Protein AF-A0A8H6C981-F1 (afdb_monomer_lite)

InterPro domains:
  IPR036770 Ankyrin repeat-containing domain superfamily [G3DSA:1.25.40.20] (13-208)
  IPR036770 Ankyrin repeat-containing domain superfamily [SSF48403] (44-192)

Radius of gyration: 22.15 Å; chains: 1; bounding box: 55×51×73 Å

Sequence (252 aa):
MPLLVGRRIRQGAVNVNRDYGLPLLFFSVICFDGGNRRTLRPAVTKLLLDHDADARQTCPNLEGFKKIDALAFLVYNCREYKGELDADDVEQIVDMLLQKGANPNGKLGNKLHYKLQWAEPRSEEPLLFAIAKLGLPRYNLFLILKALITRGANPNARDPQGNTLLAILFTHGVAVHIDDWLWLLDHGAKISESMVGRSYNDPGCEHALQDPACKKLHYCDWRARNAAWERNPSWSYWSTAVGRLERWLLGP

pLDDT: mean 72.08, std 19.3, range [34.84, 95.94]

Secondary structure (DSSP, 8-state):
-------PPPTTSS-B-TTT--BHHHHHHSEE-SSS-EE--HHHHHHHHHTT--TT-PBSSGGG-S-B-HHHHHHHHHHHTTTSS-HHHHHHHHHHHHHTT--TT-EEE--GGGGSTTSPS--EEEHHHHHHTS---HHHHHHHHHHHHHTT--TT---TTS--HHHHHHHTT----HHHHHHHHHTT----HHHHHTTTTSTT-TTGGG-HHHHHHHHHHHHHHTGGGTT-TT-TTHHHHHHHHHHHHH--

Organism: NCBI:txid560253

Foldseek 3Di:
DDDPPDPLPPVPPPQADPVPRHGVLLCQCWPQPVPRQIEHHLVVNLVCVVSVNQQQDWDDPPPPDRTDGSLLSNLVVLQVDQPRYDLVSNLSNLLSSLVSPHQLQAWDFPPPCPVPPPDDGTFTHGSLLSLLNSPPDQVSSLSSNVSSLVSPHDQCDAGPVRDGSVRSNQVVVPPHDLVSVVVCVVSPRDDDPNNLCVVPVPVPCPVPPPDLVSSVVSVVVVCVVCCVVVVDPPPPVPVVSVVVVCCVSNPD

Structure (mmCIF, N/CA/C/O backbone):
data_AF-A0A8H6C981-F1
#
_entry.id   AF-A0A8H6C981-F1
#
loop_
_atom_site.group_PDB
_atom_site.id
_atom_site.type_symbol
_atom_site.label_atom_id
_atom_site.label_alt_id
_atom_site.label_comp_id
_atom_site.label_asym_id
_atom_site.label_entity_id
_atom_site.label_seq_id
_atom_site.pdbx_PDB_ins_code
_atom_site.Cartn_x
_atom_site.Cartn_y
_atom_site.Cartn_z
_atom_site.occupancy
_atom_site.B_iso_or_equiv
_atom_site.auth_seq_id
_atom_site.auth_comp_id
_atom_site.auth_asym_id
_atom_site.auth_atom_id
_atom_site.pdbx_PDB_model_num
ATOM 1 N N . MET A 1 1 ? -26.927 -11.277 40.105 1.00 39.09 1 MET A N 1
ATOM 2 C CA . MET A 1 1 ? -26.293 -10.287 39.209 1.00 39.09 1 MET A CA 1
ATOM 3 C C . MET A 1 1 ? -26.532 -10.720 37.771 1.00 39.09 1 MET A C 1
ATOM 5 O O . MET A 1 1 ? -26.005 -11.764 37.407 1.00 39.09 1 MET A O 1
ATOM 9 N N . PRO A 1 2 ? -27.358 -10.024 36.973 1.00 37.91 2 PRO A N 1
ATOM 10 C CA . PRO A 1 2 ? -27.521 -10.380 35.574 1.00 37.91 2 PRO A CA 1
ATOM 11 C C . PRO A 1 2 ? -26.362 -9.795 34.758 1.00 37.91 2 PRO A C 1
ATOM 13 O O . PRO A 1 2 ? -26.039 -8.612 34.860 1.00 37.91 2 PRO A O 1
ATOM 16 N N . LEU A 1 3 ? -25.725 -10.666 33.979 1.00 34.84 3 LEU A N 1
ATOM 17 C CA . LEU A 1 3 ? -24.694 -10.346 33.000 1.00 34.84 3 LEU A CA 1
ATOM 18 C C . LEU A 1 3 ? -25.260 -9.366 31.961 1.00 34.84 3 LEU A C 1
ATOM 20 O O . LEU A 1 3 ? -26.283 -9.638 31.333 1.00 34.84 3 LEU A O 1
ATOM 24 N N . LEU A 1 4 ? -24.584 -8.230 31.779 1.00 36.56 4 LEU A N 1
ATOM 25 C CA . LEU A 1 4 ? -24.845 -7.258 30.716 1.00 36.56 4 LEU A CA 1
ATOM 26 C C . LEU A 1 4 ? -24.445 -7.859 29.359 1.00 36.56 4 LEU A C 1
ATOM 28 O O . LEU A 1 4 ? -23.392 -7.556 28.806 1.00 36.56 4 LEU A O 1
ATOM 32 N N . VAL A 1 5 ? -25.295 -8.729 28.823 1.00 41.06 5 VAL A N 1
ATOM 33 C CA . VAL A 1 5 ? -25.222 -9.208 27.443 1.00 41.06 5 VAL A CA 1
ATOM 34 C C . VAL A 1 5 ? -25.956 -8.202 26.554 1.00 41.06 5 VAL A C 1
ATOM 36 O O . VAL A 1 5 ? -27.142 -7.943 26.741 1.00 41.06 5 VAL A O 1
ATOM 39 N N . GLY A 1 6 ? -25.255 -7.642 25.565 1.00 37.81 6 GLY A N 1
AT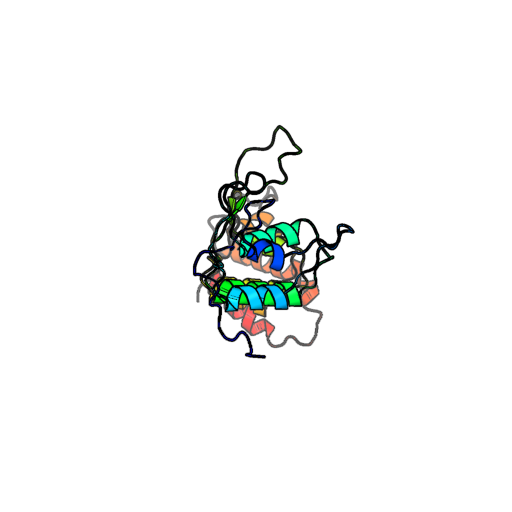OM 40 C CA . GLY A 1 6 ? -25.907 -7.144 24.352 1.00 37.81 6 GLY A CA 1
ATOM 41 C C . GLY A 1 6 ? -26.274 -5.660 24.278 1.00 37.81 6 GLY A C 1
ATOM 42 O O . GLY A 1 6 ? -27.289 -5.329 23.666 1.00 37.81 6 GLY A O 1
ATOM 43 N N . ARG A 1 7 ? -25.448 -4.727 24.773 1.00 36.31 7 ARG A N 1
ATOM 44 C CA . ARG A 1 7 ? -25.499 -3.372 24.189 1.00 36.31 7 ARG A CA 1
ATOM 45 C C . ARG A 1 7 ? -24.823 -3.415 22.822 1.00 36.31 7 ARG A C 1
ATOM 47 O O . ARG A 1 7 ? -23.610 -3.268 22.731 1.00 36.31 7 ARG A O 1
ATOM 54 N N . ARG A 1 8 ? -25.621 -3.604 21.760 1.00 40.81 8 ARG A N 1
ATOM 55 C CA . ARG A 1 8 ? -25.223 -3.180 20.410 1.00 40.81 8 ARG A CA 1
ATOM 56 C C . ARG A 1 8 ? -24.723 -1.744 20.543 1.00 40.81 8 ARG A C 1
ATOM 58 O O . ARG A 1 8 ? -25.487 -0.873 20.969 1.00 40.81 8 ARG A O 1
ATOM 65 N N . ILE A 1 9 ? -23.452 -1.512 20.225 1.00 46.75 9 ILE A N 1
ATOM 66 C CA . ILE A 1 9 ? -22.961 -0.163 19.948 1.00 46.75 9 ILE A CA 1
ATOM 67 C C . ILE A 1 9 ? -23.936 0.378 18.902 1.00 46.75 9 ILE A C 1
ATOM 69 O O . ILE A 1 9 ? -24.156 -0.265 17.875 1.00 46.75 9 ILE A O 1
ATOM 73 N N . ARG A 1 10 ? -24.657 1.460 19.224 1.00 44.22 10 ARG A N 1
ATOM 74 C CA . ARG A 1 10 ? -25.620 2.034 18.277 1.00 44.22 10 ARG A CA 1
ATOM 75 C C . ARG A 1 10 ? -24.845 2.307 16.992 1.00 44.22 10 ARG A C 1
ATOM 77 O O . ARG A 1 10 ? -23.829 2.995 17.063 1.00 44.22 10 ARG A O 1
ATOM 84 N N . GLN A 1 11 ? -25.309 1.776 15.860 1.00 45.69 11 GLN A N 1
ATOM 85 C CA . GLN A 1 11 ? -24.774 2.137 14.548 1.00 45.69 11 GLN A CA 1
ATOM 86 C C . GLN A 1 11 ? -24.689 3.671 14.481 1.00 45.69 11 GLN A C 1
ATOM 88 O O . GLN A 1 11 ? -25.699 4.357 14.633 1.00 45.69 11 GLN A O 1
ATOM 93 N N . GLY A 1 12 ? -23.466 4.198 14.382 1.00 45.97 12 GLY A N 1
ATOM 94 C CA . GLY A 1 12 ? -23.183 5.635 14.327 1.00 45.97 12 GLY A CA 1
ATOM 95 C C . GLY A 1 12 ? -22.843 6.346 15.648 1.00 45.97 12 GLY A C 1
ATOM 96 O O . GLY A 1 12 ? -22.478 7.519 15.600 1.00 45.97 12 GLY A O 1
ATOM 97 N N . ALA A 1 13 ? -22.903 5.702 16.820 1.00 43.56 13 ALA A N 1
ATOM 98 C CA . ALA A 1 13 ? -22.574 6.358 18.089 1.00 43.56 13 ALA A CA 1
ATOM 99 C C . ALA A 1 13 ? -21.136 6.054 18.541 1.00 43.56 13 ALA A C 1
ATOM 101 O O . ALA A 1 13 ? -20.833 4.964 19.014 1.00 43.56 13 ALA A O 1
ATOM 102 N N . VAL A 1 14 ? -20.301 7.095 18.470 1.00 53.00 14 VAL A N 1
ATOM 103 C CA . VAL A 1 14 ? -18.897 7.174 18.918 1.00 53.00 14 VAL A CA 1
ATOM 104 C C . VAL A 1 14 ? -17.892 6.462 18.008 1.00 53.00 14 VAL A C 1
ATOM 106 O O . VAL A 1 14 ? -17.006 5.757 18.468 1.00 53.00 14 VAL A O 1
ATOM 109 N N . ASN A 1 15 ? -17.980 6.715 16.700 1.00 66.06 15 ASN A N 1
ATOM 110 C CA . ASN A 1 15 ? -16.884 6.382 15.787 1.00 66.06 15 ASN A CA 1
ATOM 111 C C . ASN A 1 15 ? -15.781 7.437 15.758 1.00 66.06 15 ASN A C 1
ATOM 113 O O . ASN A 1 15 ? -14.800 7.201 15.075 1.00 66.06 15 ASN A O 1
ATOM 117 N N . VAL A 1 16 ? -15.907 8.566 16.465 1.00 70.38 16 VAL A N 1
ATOM 118 C CA . VAL A 1 16 ? -14.913 9.649 16.455 1.00 70.38 16 VAL A CA 1
ATOM 119 C C . VAL A 1 16 ? -14.405 9.962 17.858 1.00 70.38 16 VAL A C 1
ATOM 121 O O . VAL A 1 16 ? -15.171 9.969 18.823 1.00 70.38 16 VAL A O 1
ATOM 124 N N . ASN A 1 17 ? -13.109 10.237 17.969 1.00 72.06 17 ASN A N 1
ATOM 125 C CA . ASN A 1 17 ? -12.507 10.780 19.178 1.00 72.06 17 ASN A CA 1
ATOM 126 C C . ASN A 1 17 ? -13.052 12.200 19.416 1.00 72.06 17 ASN A C 1
ATOM 128 O O . ASN A 1 17 ? -13.036 13.024 18.502 1.00 72.06 17 ASN A O 1
ATOM 132 N N . ARG A 1 18 ? -13.523 12.488 20.637 1.00 68.75 18 ARG A N 1
ATOM 133 C CA . ARG A 1 18 ? -14.060 13.808 21.009 1.00 68.75 18 ARG A CA 1
ATOM 134 C C . ARG A 1 18 ? -13.041 14.935 20.866 1.00 68.75 18 ARG A C 1
ATOM 136 O O . ARG A 1 18 ? -13.439 16.037 20.510 1.00 68.75 18 ARG A O 1
ATOM 143 N N . ASP A 1 19 ? -11.768 14.649 21.107 1.00 71.81 19 ASP A N 1
ATOM 144 C CA . ASP A 1 19 ? -10.731 15.676 21.212 1.00 71.81 19 ASP A CA 1
ATOM 145 C C . ASP A 1 19 ? -10.202 16.106 19.839 1.00 71.81 19 ASP A C 1
ATOM 147 O O . ASP A 1 19 ? -9.799 17.251 19.653 1.00 71.81 19 ASP A O 1
ATOM 151 N N . TYR A 1 20 ? -10.247 15.204 18.853 1.00 69.50 20 TYR A N 1
ATOM 152 C CA . TYR A 1 20 ? -9.663 15.436 17.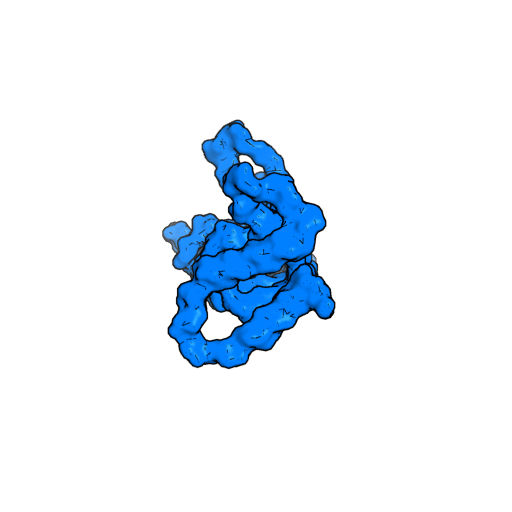526 1.00 69.50 20 TYR A CA 1
ATOM 153 C C . TYR A 1 20 ? -10.661 15.304 16.372 1.00 69.50 20 TYR A C 1
ATOM 155 O O . TYR A 1 20 ? -10.314 15.584 15.228 1.00 69.50 20 TYR A O 1
ATOM 163 N N . GLY A 1 21 ? -11.879 14.820 16.630 1.00 77.81 21 GLY A N 1
ATOM 164 C CA . GLY A 1 21 ? -12.884 14.556 15.596 1.00 77.81 21 GLY A CA 1
ATOM 165 C C . GLY A 1 21 ? -12.508 13.441 14.610 1.00 77.81 21 GLY A C 1
ATOM 166 O O . GLY A 1 21 ? -13.223 13.235 13.631 1.00 77.81 21 GLY A O 1
ATOM 167 N N . LEU A 1 22 ? -11.406 12.720 14.845 1.00 80.12 22 LEU A N 1
ATOM 168 C CA . LEU A 1 22 ? -10.928 11.661 13.953 1.00 80.12 22 LEU A CA 1
ATOM 169 C C . LEU A 1 22 ? -11.619 10.334 14.251 1.00 80.12 22 LEU A C 1
ATOM 171 O O . LEU A 1 22 ? -11.894 10.057 15.425 1.00 80.12 22 LEU A O 1
ATOM 175 N N . PRO A 1 23 ? -11.833 9.475 13.240 1.00 86.88 23 PRO A N 1
ATOM 176 C CA . PRO A 1 23 ? -12.395 8.162 13.479 1.00 86.88 23 PRO A CA 1
ATOM 177 C C . PRO A 1 23 ? -11.517 7.320 14.419 1.00 86.88 23 PRO A C 1
ATOM 179 O O . PRO A 1 23 ? -10.294 7.339 14.294 1.00 86.88 23 PRO A O 1
ATOM 182 N N . LEU A 1 24 ? -12.108 6.544 15.332 1.00 88.88 24 LEU A N 1
ATOM 183 C CA . LEU A 1 24 ? -11.364 5.688 16.274 1.00 88.88 24 LEU A CA 1
ATOM 184 C C . LEU A 1 24 ? -10.423 4.713 15.555 1.00 88.88 24 LEU A C 1
ATOM 186 O O . LEU A 1 24 ? -9.328 4.443 16.045 1.00 88.88 24 LEU A O 1
ATOM 190 N N . LEU A 1 25 ? -10.818 4.259 14.361 1.00 90.62 25 LEU A N 1
ATOM 191 C CA . LEU A 1 25 ? -10.002 3.411 13.496 1.00 90.62 25 LEU A CA 1
ATOM 192 C C . LEU A 1 25 ? -8.637 4.041 13.165 1.00 90.62 25 LEU A C 1
ATOM 194 O O . LEU A 1 25 ? -7.644 3.336 13.051 1.00 90.62 25 LEU A O 1
ATOM 198 N N . PHE A 1 26 ? -8.538 5.368 13.066 1.00 89.00 26 PHE A N 1
ATOM 199 C CA . PHE A 1 26 ? -7.268 6.032 12.758 1.00 89.00 26 PHE A CA 1
ATOM 200 C C . PHE A 1 26 ? -6.284 5.905 13.925 1.00 89.00 26 PHE A C 1
ATOM 202 O O . PHE A 1 26 ? -5.094 5.689 13.712 1.00 89.00 26 PHE A O 1
ATOM 209 N N . PHE A 1 27 ? -6.784 5.962 15.161 1.00 85.62 27 PHE A N 1
ATOM 210 C CA . PHE A 1 27 ? -5.965 5.776 16.360 1.00 85.62 27 PHE A CA 1
ATOM 211 C C . PHE A 1 27 ? -5.618 4.310 16.622 1.00 85.62 27 PHE A C 1
ATOM 213 O O . PHE A 1 27 ? -4.602 4.030 17.250 1.00 85.62 27 PHE A O 1
ATOM 220 N N . SER A 1 28 ? -6.434 3.355 16.167 1.00 87.44 28 SER A N 1
ATOM 221 C CA . SER A 1 28 ? -6.076 1.938 16.310 1.00 87.44 28 SER A CA 1
ATOM 222 C C . SER A 1 28 ? -4.967 1.530 15.354 1.00 87.44 28 SER A C 1
ATOM 224 O O . SER A 1 28 ? -4.144 0.684 15.694 1.00 87.44 28 SER A O 1
ATOM 226 N N . VAL A 1 29 ? -4.953 2.135 14.166 1.00 86.31 29 VAL A N 1
ATOM 227 C CA . VAL A 1 29 ? -3.914 1.913 13.167 1.00 86.31 29 VAL A CA 1
ATOM 228 C C . VAL A 1 29 ? -2.577 2.418 13.714 1.00 86.31 29 VAL A C 1
ATOM 230 O O . VAL A 1 29 ? -1.590 1.703 13.587 1.00 86.31 29 VAL A O 1
ATOM 233 N N . ILE A 1 30 ? -2.542 3.578 14.393 1.00 82.56 30 ILE A N 1
ATOM 234 C CA . ILE A 1 30 ? -1.335 4.110 15.054 1.00 82.56 30 ILE A CA 1
ATOM 235 C C . ILE A 1 30 ? -1.651 4.725 16.415 1.00 82.56 30 ILE A C 1
ATOM 237 O O . ILE A 1 30 ? -2.382 5.711 16.514 1.00 82.56 30 ILE A O 1
ATOM 241 N N . CYS A 1 31 ? -1.003 4.197 17.452 1.00 80.62 31 CYS A N 1
ATOM 242 C CA . CYS A 1 31 ? -1.053 4.729 18.809 1.00 80.62 31 CYS A CA 1
ATOM 243 C C . CYS A 1 31 ? 0.239 5.460 19.179 1.00 80.62 31 CYS A C 1
ATOM 245 O O . CYS A 1 31 ? 1.335 4.984 18.886 1.00 80.62 31 CYS A O 1
ATOM 247 N N . PHE A 1 32 ? 0.091 6.572 19.900 1.00 77.31 32 PHE A N 1
ATOM 248 C CA . PHE A 1 32 ? 1.187 7.297 20.538 1.00 77.31 32 PHE A CA 1
ATOM 249 C C . PHE A 1 32 ? 1.307 6.824 21.983 1.00 77.31 32 PHE A C 1
ATOM 251 O O . PHE A 1 32 ? 0.362 6.962 22.759 1.00 77.31 32 PHE A O 1
ATOM 258 N N . ASP A 1 33 ? 2.448 6.267 22.362 1.00 72.50 33 ASP A N 1
ATOM 259 C CA . ASP A 1 33 ? 2.663 5.732 23.707 1.00 72.50 33 ASP A CA 1
ATOM 260 C C . ASP A 1 33 ? 3.154 6.789 24.710 1.00 72.50 33 ASP A C 1
ATOM 262 O O . ASP A 1 33 ? 3.988 6.499 25.554 1.00 72.50 33 ASP A O 1
ATOM 266 N N . GLY A 1 34 ? 2.687 8.039 24.630 1.00 70.50 34 GLY A N 1
ATOM 267 C CA . GLY A 1 34 ? 3.099 9.123 25.541 1.00 70.50 34 GLY A CA 1
ATOM 268 C C . GLY A 1 34 ? 4.590 9.515 25.488 1.00 70.50 34 GLY A C 1
ATOM 269 O O . GLY A 1 34 ? 4.943 10.595 25.951 1.00 70.50 34 GLY A O 1
ATOM 270 N N . GLY A 1 35 ? 5.452 8.691 24.882 1.00 68.69 35 GLY A N 1
ATOM 271 C CA . GLY A 1 35 ? 6.890 8.882 24.713 1.00 68.69 35 GLY A CA 1
ATOM 272 C C . GLY A 1 35 ? 7.295 9.149 23.264 1.00 68.69 35 GLY A C 1
ATOM 273 O O . GLY A 1 35 ? 8.434 8.881 22.894 1.00 68.69 35 GLY A O 1
ATOM 274 N N . ASN A 1 36 ? 6.369 9.655 22.441 1.00 69.69 36 ASN A N 1
ATOM 275 C CA . ASN A 1 36 ? 6.515 9.860 20.995 1.00 69.69 36 ASN A CA 1
ATOM 276 C C . ASN A 1 36 ? 6.774 8.596 20.160 1.00 69.69 36 ASN A C 1
ATOM 278 O O . ASN A 1 36 ? 6.890 8.730 18.940 1.00 69.69 36 ASN A O 1
ATOM 282 N N . ARG A 1 37 ? 6.810 7.387 20.740 1.00 76.19 37 ARG A N 1
ATOM 283 C CA . ARG A 1 37 ? 6.905 6.178 19.922 1.00 76.19 37 ARG A CA 1
ATOM 284 C C . ARG A 1 37 ? 5.535 5.844 19.369 1.00 76.19 37 ARG A C 1
ATOM 286 O O . ARG A 1 37 ? 4.494 5.966 20.026 1.00 76.19 37 ARG A O 1
ATOM 293 N N . ARG A 1 38 ? 5.550 5.431 18.111 1.00 80.44 38 ARG A N 1
ATOM 294 C CA . ARG A 1 38 ? 4.359 5.007 17.395 1.00 80.44 38 ARG A CA 1
ATOM 295 C C . ARG A 1 38 ? 4.339 3.496 17.374 1.00 80.44 38 ARG A C 1
ATOM 297 O O . ARG A 1 38 ? 5.282 2.866 16.918 1.00 80.44 38 ARG A O 1
ATOM 304 N N . THR A 1 39 ? 3.257 2.930 17.885 1.00 86.75 39 THR A N 1
ATOM 305 C CA . THR A 1 39 ? 3.033 1.485 17.866 1.00 86.75 39 THR A CA 1
ATOM 306 C C . THR A 1 39 ? 1.822 1.180 17.007 1.00 86.75 39 THR A C 1
ATOM 308 O O . THR A 1 39 ? 0.786 1.849 17.107 1.00 86.75 39 THR A O 1
ATOM 311 N N . LEU A 1 40 ? 1.964 0.175 16.149 1.00 90.31 40 LEU A N 1
ATOM 312 C CA . LEU A 1 40 ? 0.837 -0.416 15.448 1.00 90.31 40 LEU A CA 1
ATOM 313 C C . LEU A 1 40 ? 0.062 -1.288 16.434 1.00 90.31 40 LEU A C 1
ATOM 315 O O . LEU A 1 40 ? 0.634 -1.889 17.343 1.00 90.31 40 LEU A O 1
ATOM 319 N N . ARG A 1 41 ? -1.265 -1.323 16.296 1.00 92.38 41 ARG A N 1
ATOM 320 C CA . ARG A 1 41 ? -2.114 -2.196 17.116 1.00 92.38 41 ARG A CA 1
ATOM 321 C C . ARG A 1 41 ? -3.056 -2.998 16.233 1.00 92.38 41 ARG A C 1
ATOM 323 O O . ARG A 1 41 ? -4.256 -2.694 16.187 1.00 92.38 41 ARG A O 1
ATOM 330 N N . PRO A 1 42 ? -2.556 -4.045 15.555 1.00 94.25 42 PRO A N 1
ATOM 331 C CA . PRO A 1 42 ? -3.400 -4.859 14.694 1.00 94.25 42 PRO A CA 1
ATOM 332 C C . PRO A 1 42 ? -4.592 -5.460 15.440 1.00 94.25 42 PRO A C 1
ATOM 334 O O . PRO A 1 42 ? -5.707 -5.409 14.935 1.00 94.25 42 PRO A O 1
ATOM 337 N N . ALA A 1 43 ? -4.412 -5.921 16.684 1.00 94.38 43 ALA A N 1
ATOM 338 C CA . ALA A 1 43 ? -5.502 -6.479 17.490 1.00 94.38 43 ALA A CA 1
ATOM 339 C C . ALA A 1 43 ? -6.639 -5.472 17.758 1.00 94.38 43 ALA A C 1
ATOM 341 O O . ALA A 1 43 ? -7.815 -5.819 17.658 1.00 94.38 43 ALA A O 1
ATOM 342 N N . VAL A 1 44 ? -6.303 -4.212 18.057 1.00 93.31 44 VAL A N 1
ATOM 343 C CA . VAL A 1 44 ? -7.304 -3.152 18.276 1.00 93.31 44 VAL A CA 1
ATOM 344 C C . VAL A 1 44 ? -7.960 -2.766 16.953 1.00 93.31 44 VAL A C 1
ATOM 346 O O . VAL A 1 44 ? -9.175 -2.597 16.896 1.00 93.31 44 VAL A O 1
ATOM 349 N N . THR A 1 45 ? -7.175 -2.676 15.879 1.00 94.88 45 THR A N 1
ATOM 350 C CA . THR A 1 45 ? -7.695 -2.396 14.537 1.00 94.88 45 THR A CA 1
ATOM 351 C C . THR A 1 45 ? -8.677 -3.472 14.092 1.00 94.88 45 THR A C 1
ATOM 353 O O . THR A 1 45 ? -9.782 -3.149 13.664 1.00 94.88 45 THR A O 1
ATOM 356 N N . LYS A 1 46 ? -8.326 -4.745 14.288 1.00 95.81 46 LYS A N 1
ATOM 357 C CA . LYS A 1 46 ? -9.202 -5.885 14.033 1.00 95.81 46 LYS A CA 1
ATOM 358 C C . LYS A 1 46 ? -10.502 -5.770 14.818 1.00 95.81 46 LYS A C 1
ATOM 360 O O . LYS A 1 46 ? -11.569 -5.872 14.227 1.00 95.81 46 LYS A O 1
ATOM 365 N N . LEU A 1 47 ? -10.416 -5.509 16.124 1.00 94.88 47 LEU A N 1
ATOM 366 C CA . LEU A 1 47 ? -11.587 -5.356 16.985 1.00 94.88 47 LEU A CA 1
ATOM 367 C C . LEU A 1 47 ? -12.535 -4.268 16.461 1.00 94.88 47 LEU A C 1
ATOM 369 O O . LEU A 1 47 ? -13.733 -4.502 16.358 1.00 94.88 47 LEU A O 1
ATOM 373 N N . LEU A 1 48 ? -12.013 -3.094 16.095 1.00 93.50 48 LEU A N 1
ATOM 374 C CA . LEU A 1 48 ? -12.841 -2.010 15.561 1.00 93.50 48 LEU A CA 1
ATOM 375 C C . LEU A 1 48 ? -13.480 -2.384 14.219 1.00 93.50 48 LEU A C 1
ATOM 377 O O . LEU A 1 48 ? -14.671 -2.157 14.025 1.00 93.50 48 LEU A O 1
ATOM 381 N N . LEU A 1 49 ? -12.719 -2.993 13.310 1.00 94.12 49 LEU A N 1
ATOM 382 C CA . LEU A 1 49 ? -13.224 -3.448 12.013 1.00 94.12 49 LEU A CA 1
ATOM 383 C C . LEU A 1 49 ? -14.252 -4.587 12.134 1.00 94.12 49 LEU A C 1
ATOM 385 O O . LEU A 1 49 ? -15.143 -4.707 11.291 1.00 94.12 49 LEU A O 1
ATOM 389 N N . ASP A 1 50 ? -14.141 -5.433 13.158 1.00 94.12 50 ASP A N 1
ATOM 390 C CA . ASP A 1 50 ? -15.122 -6.473 13.497 1.00 94.12 50 ASP A CA 1
ATOM 391 C C . ASP A 1 50 ? -16.400 -5.885 14.117 1.00 94.12 50 ASP A C 1
ATOM 393 O O . ASP A 1 50 ? -17.456 -6.511 14.062 1.00 94.12 50 ASP A O 1
ATOM 397 N N . HIS A 1 51 ? -16.323 -4.661 14.645 1.00 93.06 51 HIS A N 1
ATOM 398 C CA . HIS A 1 51 ? -17.446 -3.881 15.167 1.00 93.06 51 HIS A CA 1
ATOM 399 C C . HIS A 1 51 ? -17.902 -2.768 14.206 1.00 93.06 51 HIS A C 1
ATOM 401 O O . HIS A 1 51 ? -18.333 -1.701 14.643 1.00 93.06 51 HIS A O 1
ATOM 407 N N . ASP A 1 52 ? -17.835 -3.032 12.898 1.00 91.44 52 ASP A N 1
ATOM 408 C CA . ASP A 1 52 ? -18.349 -2.167 11.826 1.00 91.44 52 ASP A CA 1
ATOM 409 C C . ASP A 1 52 ? -17.705 -0.768 11.749 1.00 91.44 52 ASP A C 1
ATOM 411 O O . ASP A 1 52 ? -18.315 0.184 11.249 1.00 91.44 52 ASP A O 1
ATOM 415 N N . ALA A 1 53 ? -16.458 -0.610 12.209 1.00 91.25 53 ALA A N 1
ATOM 416 C CA . ALA A 1 53 ? -15.690 0.584 11.871 1.00 91.25 53 ALA A CA 1
ATOM 417 C C . ALA A 1 53 ? -15.501 0.668 10.347 1.00 91.25 53 ALA A C 1
ATOM 419 O O . ALA A 1 53 ? -15.061 -0.286 9.701 1.00 91.25 53 ALA A O 1
ATOM 420 N N . ASP A 1 54 ? -15.827 1.823 9.770 1.00 90.31 54 ASP A N 1
ATOM 421 C CA . ASP A 1 54 ? -15.791 2.020 8.324 1.00 90.31 54 ASP A CA 1
ATOM 422 C C . ASP A 1 54 ? -14.360 2.319 7.847 1.00 90.31 54 ASP A C 1
ATOM 424 O O . ASP A 1 54 ? -13.822 3.407 8.060 1.00 90.31 54 ASP A O 1
ATOM 428 N N . ALA A 1 55 ? -13.748 1.353 7.158 1.00 91.50 55 ALA A N 1
ATOM 429 C CA . ALA A 1 55 ? -12.409 1.486 6.582 1.00 91.50 55 ALA A CA 1
ATOM 430 C C . ALA A 1 55 ? -12.332 2.511 5.434 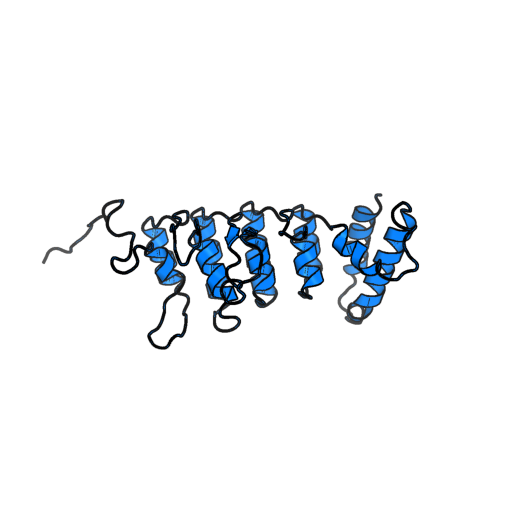1.00 91.50 55 ALA A C 1
ATOM 432 O O . ALA A 1 55 ? -11.239 2.963 5.088 1.00 91.50 55 ALA A O 1
ATOM 433 N N . ARG A 1 56 ? -13.475 2.898 4.850 1.00 90.00 56 ARG A N 1
ATOM 434 C CA . ARG A 1 56 ? -13.590 3.955 3.832 1.00 90.00 56 ARG A CA 1
ATOM 435 C C . ARG A 1 56 ? -13.839 5.324 4.439 1.00 90.00 56 ARG A C 1
ATOM 437 O O . ARG A 1 56 ? -13.836 6.312 3.700 1.00 90.00 56 ARG A O 1
ATOM 444 N N . GLN A 1 57 ? -14.073 5.400 5.750 1.00 87.94 57 GLN A N 1
ATOM 445 C CA . GLN A 1 57 ? -14.351 6.662 6.405 1.00 87.94 57 GLN A CA 1
ATOM 446 C C . GLN A 1 57 ? -13.158 7.592 6.212 1.00 87.94 57 GLN A C 1
ATOM 448 O O . GLN A 1 57 ? -12.057 7.359 6.713 1.00 87.94 57 GLN A O 1
ATOM 453 N N . THR A 1 58 ? -13.388 8.669 5.469 1.00 85.56 58 THR A N 1
ATOM 454 C CA . THR A 1 58 ? -12.373 9.694 5.266 1.00 85.56 58 THR A CA 1
ATOM 455 C C . THR A 1 58 ? -12.451 10.710 6.385 1.00 85.56 58 THR A C 1
ATOM 457 O O . THR A 1 58 ? -13.547 11.167 6.718 1.00 85.56 58 THR A O 1
ATOM 460 N N . CYS A 1 59 ? -11.305 11.156 6.884 1.00 74.88 59 CYS A N 1
ATOM 461 C CA . CYS A 1 59 ? -11.268 12.355 7.699 1.00 74.88 59 CYS A CA 1
ATOM 462 C C . CYS A 1 59 ? -11.059 13.592 6.811 1.00 74.88 59 CYS A C 1
ATOM 464 O O . CYS A 1 59 ? -10.045 13.663 6.105 1.00 74.88 59 CYS A O 1
ATOM 466 N N . PRO A 1 60 ? -11.975 14.577 6.829 1.00 68.12 60 PRO A N 1
ATOM 467 C CA . PRO A 1 60 ? -11.696 15.884 6.258 1.00 68.12 60 PRO A CA 1
ATOM 468 C C . PRO A 1 60 ? -10.713 16.648 7.156 1.00 68.12 60 PRO A C 1
ATOM 470 O O . PRO A 1 60 ? -10.810 16.589 8.378 1.00 68.12 60 PRO A O 1
ATOM 473 N N . ASN A 1 61 ? -9.795 17.401 6.552 1.00 65.06 61 ASN A N 1
ATOM 474 C CA . ASN A 1 61 ? -8.952 18.399 7.224 1.00 65.06 61 ASN A CA 1
ATOM 475 C C . ASN A 1 61 ? -8.021 17.888 8.335 1.00 65.06 61 ASN A C 1
ATOM 477 O O . ASN A 1 61 ? -7.525 18.702 9.115 1.00 65.06 61 ASN A O 1
ATOM 481 N N . LEU A 1 62 ? -7.706 16.590 8.389 1.00 67.31 62 LEU A N 1
ATOM 482 C CA . LEU A 1 62 ? -6.550 16.149 9.165 1.00 67.31 62 LEU A CA 1
ATOM 483 C C . LEU A 1 62 ? -5.333 16.835 8.555 1.00 67.31 62 LEU A C 1
ATOM 485 O O . LEU A 1 62 ? -5.058 16.594 7.388 1.00 67.31 62 LEU A O 1
ATOM 489 N N . GLU A 1 63 ? -4.673 17.730 9.290 1.00 62.94 63 GLU A N 1
ATOM 490 C CA . GLU A 1 63 ? -3.463 18.423 8.849 1.00 62.94 63 GLU A CA 1
ATOM 491 C C . GLU A 1 63 ? -3.513 18.803 7.356 1.00 62.94 63 GLU A C 1
ATOM 493 O O . GLU A 1 63 ? -2.668 18.367 6.591 1.00 62.94 63 GLU A O 1
ATOM 498 N N . GLY A 1 64 ? -4.496 19.567 6.874 1.00 61.41 64 GLY A N 1
ATOM 499 C CA . GLY A 1 64 ? -4.531 20.035 5.474 1.00 61.41 64 GLY A CA 1
ATOM 500 C C . GLY A 1 64 ? -4.655 18.957 4.378 1.00 61.41 64 GLY A C 1
ATOM 501 O O . GLY A 1 64 ? -4.576 19.294 3.194 1.00 61.41 64 GLY A O 1
ATOM 502 N N . PHE A 1 65 ? -4.875 17.689 4.730 1.00 61.78 65 PHE A N 1
ATOM 503 C CA . PHE A 1 65 ? -5.333 16.666 3.797 1.00 61.78 65 PHE A CA 1
ATOM 504 C C . PHE A 1 65 ? -6.820 16.894 3.504 1.00 61.78 65 PHE A C 1
ATOM 506 O O . PHE A 1 65 ? -7.632 17.033 4.418 1.00 61.78 65 PHE A O 1
ATOM 513 N N . LYS A 1 66 ? -7.198 16.944 2.218 1.00 65.31 66 LYS A N 1
ATOM 514 C CA . LYS A 1 66 ? -8.600 17.177 1.826 1.00 65.31 66 LYS A CA 1
ATOM 515 C C . LYS A 1 66 ? -9.505 16.031 2.280 1.00 65.31 66 LYS A C 1
ATOM 517 O O . LYS A 1 66 ? -10.578 16.295 2.815 1.00 65.31 66 LYS A O 1
ATOM 522 N N . LYS A 1 67 ? -9.068 14.788 2.055 1.00 76.44 67 LYS A N 1
ATOM 523 C CA . LYS A 1 67 ? -9.705 13.539 2.494 1.00 76.44 67 LYS A CA 1
ATOM 524 C C . LYS A 1 67 ? -8.645 12.443 2.533 1.00 76.44 67 LYS A C 1
ATOM 526 O O . LYS A 1 67 ? -8.020 12.183 1.510 1.00 76.44 67 LYS A O 1
ATOM 531 N N . ILE A 1 68 ? -8.454 11.815 3.684 1.00 80.38 68 ILE A N 1
ATOM 532 C CA . ILE A 1 68 ? -7.578 10.650 3.840 1.00 80.38 68 ILE A CA 1
ATOM 533 C C . ILE A 1 68 ? -8.370 9.554 4.553 1.00 80.38 68 ILE A C 1
ATOM 535 O O . ILE A 1 68 ? -9.092 9.860 5.502 1.00 80.38 68 ILE A O 1
ATOM 539 N N . ASP A 1 69 ? -8.316 8.322 4.048 1.00 88.19 69 ASP A N 1
ATOM 540 C CA . ASP A 1 69 ? -8.904 7.146 4.699 1.00 88.19 69 ASP A CA 1
ATOM 541 C C . ASP A 1 69 ? -7.882 6.471 5.632 1.00 88.19 69 ASP A C 1
ATOM 543 O O . ASP A 1 69 ? -6.726 6.896 5.719 1.00 88.19 69 ASP A O 1
ATOM 547 N N . ALA A 1 70 ? -8.305 5.438 6.362 1.00 89.44 70 ALA A N 1
ATOM 548 C CA . ALA A 1 70 ? -7.453 4.770 7.346 1.00 89.44 70 ALA A CA 1
ATOM 549 C C . ALA A 1 70 ? -6.203 4.123 6.718 1.00 89.44 70 ALA A C 1
ATOM 551 O O . ALA A 1 70 ? -5.137 4.106 7.334 1.00 89.44 70 ALA A O 1
ATOM 552 N N . LEU A 1 71 ? -6.312 3.628 5.481 1.00 91.19 71 LEU A N 1
ATOM 553 C CA . LEU A 1 71 ? -5.207 2.991 4.768 1.00 91.19 71 LEU A CA 1
ATOM 554 C C . LEU A 1 71 ? -4.165 4.021 4.326 1.00 91.19 71 LEU A C 1
ATOM 556 O O . LEU A 1 71 ? -2.970 3.842 4.559 1.00 91.19 71 LEU A O 1
ATOM 560 N N . ALA A 1 72 ? -4.604 5.128 3.732 1.00 88.31 72 ALA A N 1
ATOM 561 C CA . ALA A 1 72 ? -3.710 6.226 3.408 1.00 88.31 72 ALA A CA 1
ATOM 562 C C . ALA A 1 72 ? -3.091 6.828 4.679 1.00 88.31 72 ALA A C 1
ATOM 564 O O . ALA A 1 72 ? -1.897 7.126 4.697 1.00 88.31 72 ALA A O 1
ATOM 565 N N . PHE A 1 73 ? -3.852 6.926 5.770 1.00 87.62 73 PHE A N 1
ATOM 566 C CA . PHE A 1 73 ? -3.325 7.382 7.051 1.00 87.62 73 PHE A CA 1
ATOM 567 C C . PHE A 1 73 ? -2.220 6.462 7.590 1.00 87.62 73 PHE A C 1
ATOM 569 O O . PHE A 1 73 ? -1.176 6.971 7.997 1.00 87.62 73 PHE A O 1
ATOM 576 N N . LEU A 1 74 ? -2.378 5.133 7.533 1.00 89.69 74 LEU A N 1
ATOM 577 C CA . LEU A 1 74 ? -1.305 4.191 7.883 1.00 89.69 74 LEU A CA 1
ATOM 578 C C . LEU A 1 74 ? -0.026 4.500 7.096 1.00 89.69 74 LEU A C 1
ATOM 580 O O . LEU A 1 74 ? 1.020 4.764 7.684 1.00 89.69 74 LEU A O 1
ATOM 584 N N . VAL A 1 75 ? -0.128 4.527 5.765 1.00 87.69 75 VAL A N 1
ATOM 585 C CA . VAL A 1 75 ? 1.025 4.696 4.868 1.00 87.69 75 VAL A CA 1
ATOM 586 C C . VAL A 1 75 ? 1.722 6.036 5.075 1.00 87.69 75 VAL A C 1
ATOM 588 O O . VAL A 1 75 ? 2.952 6.086 5.084 1.00 87.69 75 VAL A O 1
ATOM 591 N N . TYR A 1 76 ? 0.962 7.118 5.265 1.00 84.62 76 TYR A N 1
ATOM 592 C CA . TYR A 1 76 ? 1.525 8.435 5.565 1.00 84.62 76 TYR A CA 1
ATOM 593 C C . TYR A 1 76 ? 2.451 8.377 6.778 1.00 84.62 76 TYR A C 1
ATOM 595 O O . TYR A 1 76 ? 3.586 8.841 6.735 1.00 84.62 76 TYR A O 1
ATOM 603 N N . ASN A 1 77 ? 1.992 7.747 7.850 1.00 82.50 77 ASN A N 1
ATOM 604 C CA . ASN A 1 77 ? 2.781 7.664 9.062 1.00 82.50 77 ASN A CA 1
ATOM 605 C C . ASN A 1 77 ? 3.918 6.637 8.947 1.00 82.50 77 ASN A C 1
ATOM 607 O O . ASN A 1 77 ? 4.991 6.877 9.482 1.00 82.50 77 ASN A O 1
ATOM 611 N N . CYS A 1 78 ? 3.770 5.545 8.193 1.00 82.81 78 CYS A N 1
ATOM 612 C CA . CYS A 1 78 ? 4.919 4.685 7.891 1.00 82.81 78 CYS A CA 1
ATOM 613 C C . CYS A 1 78 ? 6.047 5.461 7.186 1.00 82.81 78 CYS A C 1
ATOM 615 O O . CYS A 1 78 ? 7.222 5.162 7.390 1.00 82.81 78 CYS A O 1
ATOM 617 N N . ARG A 1 79 ? 5.707 6.465 6.361 1.00 76.94 79 ARG A N 1
ATOM 618 C CA . ARG A 1 79 ? 6.683 7.277 5.617 1.00 76.94 79 ARG A CA 1
ATOM 619 C C . ARG A 1 79 ? 7.473 8.218 6.517 1.00 76.94 79 ARG A C 1
ATOM 621 O O . ARG A 1 79 ? 8.670 8.383 6.296 1.00 76.94 79 ARG A O 1
ATOM 628 N N . GLU A 1 80 ? 6.806 8.839 7.483 1.00 74.31 80 GLU A N 1
ATOM 629 C CA . GLU A 1 80 ? 7.426 9.804 8.397 1.00 74.31 80 GLU A CA 1
ATOM 630 C C . GLU A 1 80 ? 8.343 9.127 9.433 1.00 74.31 80 GLU A C 1
ATOM 632 O O . GLU A 1 80 ? 9.300 9.743 9.892 1.00 74.31 80 GLU A O 1
ATOM 637 N N . TYR A 1 81 ? 8.111 7.847 9.752 1.00 72.38 81 TYR A N 1
ATOM 638 C CA . TYR A 1 81 ? 8.777 7.142 10.861 1.00 72.38 81 TYR A CA 1
ATOM 639 C C . TYR A 1 81 ? 9.541 5.891 10.404 1.00 72.38 81 TYR A C 1
ATOM 641 O O . TYR A 1 81 ? 9.439 4.817 11.000 1.00 72.38 81 TYR A O 1
ATOM 649 N N . LYS A 1 82 ? 10.297 6.026 9.305 1.00 65.88 82 LYS A N 1
ATOM 650 C CA . LYS A 1 82 ? 11.070 4.934 8.690 1.00 65.88 82 LYS A CA 1
ATOM 651 C C . LYS A 1 82 ? 11.891 4.159 9.731 1.00 65.88 82 LYS A C 1
ATOM 653 O O . LYS A 1 82 ? 12.827 4.706 10.304 1.00 65.88 82 LYS A O 1
ATOM 658 N N . GLY A 1 83 ? 11.577 2.873 9.900 1.00 64.38 83 GLY A N 1
ATOM 659 C CA . GLY A 1 83 ? 12.366 1.926 10.697 1.00 64.38 83 GLY A CA 1
ATOM 660 C C . GLY A 1 83 ? 11.861 1.643 12.115 1.00 64.38 83 GLY A C 1
ATOM 661 O O . GLY A 1 83 ? 12.438 0.786 12.774 1.00 64.38 83 GLY A O 1
ATOM 662 N N . GLU A 1 84 ? 10.796 2.303 12.580 1.00 72.56 84 GLU A N 1
ATOM 663 C CA . GLU A 1 84 ? 10.252 2.071 13.934 1.00 72.56 84 GLU A CA 1
ATOM 664 C C . GLU A 1 84 ? 9.049 1.121 13.971 1.00 72.56 84 GLU A C 1
ATOM 666 O O . GLU A 1 84 ? 8.669 0.648 15.041 1.00 72.56 84 GLU A O 1
ATOM 671 N N . LEU A 1 85 ? 8.435 0.850 12.818 1.00 80.62 85 LEU A N 1
ATOM 672 C CA . LEU A 1 85 ? 7.225 0.038 12.730 1.00 80.62 85 LEU A CA 1
ATOM 673 C C . LEU A 1 85 ? 7.560 -1.386 12.295 1.00 80.62 85 LEU A C 1
ATOM 675 O O . LEU A 1 85 ? 8.309 -1.588 11.337 1.00 80.62 85 LEU A O 1
ATOM 679 N N . ASP A 1 86 ? 6.960 -2.352 12.984 1.00 86.88 86 ASP A N 1
ATOM 680 C CA . ASP A 1 86 ? 7.043 -3.762 12.630 1.00 86.88 86 ASP A CA 1
ATOM 681 C C . ASP A 1 86 ? 6.363 -4.006 11.273 1.00 86.88 86 ASP A C 1
ATOM 683 O O . ASP A 1 86 ? 5.234 -3.571 11.030 1.00 86.88 86 ASP A O 1
ATOM 687 N N . ALA A 1 87 ? 7.082 -4.644 10.353 1.00 85.12 87 ALA A N 1
ATOM 688 C CA . ALA A 1 87 ? 6.628 -4.797 8.979 1.00 85.12 87 ALA A CA 1
ATOM 689 C C . ALA A 1 87 ? 5.486 -5.822 8.839 1.00 85.12 87 ALA A C 1
ATOM 691 O O . ALA A 1 87 ? 4.666 -5.677 7.926 1.00 85.12 87 ALA A O 1
ATOM 692 N N . ASP A 1 88 ? 5.397 -6.799 9.744 1.00 88.56 88 ASP A N 1
ATOM 693 C CA . ASP A 1 88 ? 4.329 -7.800 9.766 1.00 88.56 88 ASP A CA 1
ATOM 694 C C . ASP A 1 88 ? 3.034 -7.168 10.297 1.00 88.56 88 ASP A C 1
ATOM 696 O O . ASP A 1 88 ? 1.952 -7.392 9.749 1.00 88.56 88 ASP A O 1
ATOM 700 N N . ASP A 1 89 ? 3.140 -6.275 11.286 1.00 90.62 89 ASP A N 1
ATOM 701 C CA . ASP A 1 89 ? 2.004 -5.479 11.760 1.00 90.62 89 ASP A CA 1
ATOM 702 C C . ASP A 1 89 ? 1.461 -4.542 10.664 1.00 90.62 89 ASP A C 1
ATOM 704 O O . ASP A 1 89 ? 0.241 -4.403 10.513 1.00 90.62 89 ASP A O 1
ATOM 708 N N . VAL A 1 90 ? 2.344 -3.897 9.882 1.00 89.12 90 VAL A N 1
ATOM 709 C CA . VAL A 1 90 ? 1.927 -3.066 8.733 1.00 89.12 90 VAL A CA 1
ATOM 710 C C . VAL A 1 90 ? 1.149 -3.920 7.740 1.00 89.12 90 VAL A C 1
ATOM 712 O O . VAL A 1 90 ? 0.055 -3.534 7.327 1.00 89.12 90 VAL A O 1
ATOM 715 N N . GLU A 1 91 ? 1.699 -5.073 7.359 1.00 89.25 91 GLU A N 1
ATOM 716 C CA . GLU A 1 91 ? 1.063 -5.998 6.425 1.00 89.25 91 GLU A CA 1
ATOM 717 C C . GLU A 1 91 ? -0.319 -6.435 6.922 1.00 89.25 91 GLU A C 1
ATOM 719 O O . GLU A 1 91 ? -1.308 -6.304 6.193 1.00 89.25 91 GLU A O 1
ATOM 724 N N . GLN A 1 92 ? -0.408 -6.885 8.176 1.00 92.44 92 GLN A N 1
ATOM 725 C CA . GLN A 1 92 ? -1.651 -7.363 8.769 1.00 92.44 92 GLN A CA 1
ATOM 726 C C . GLN A 1 92 ? -2.729 -6.275 8.761 1.00 92.44 92 GLN A C 1
ATOM 728 O O . GLN A 1 92 ? -3.881 -6.534 8.403 1.00 92.44 92 GLN A O 1
ATOM 733 N N . ILE A 1 93 ? -2.375 -5.040 9.126 1.00 94.00 93 ILE A N 1
ATOM 734 C CA . ILE A 1 93 ? -3.323 -3.923 9.119 1.00 94.00 93 ILE A CA 1
ATOM 735 C C . ILE A 1 93 ? -3.751 -3.569 7.694 1.00 94.00 93 ILE A C 1
ATOM 737 O O . ILE A 1 93 ? -4.943 -3.345 7.467 1.00 94.00 93 ILE A O 1
ATOM 741 N N . VAL A 1 94 ? -2.824 -3.534 6.732 1.00 93.25 94 VAL A N 1
ATOM 742 C CA . VAL A 1 94 ? -3.160 -3.266 5.327 1.00 93.25 94 VAL A CA 1
ATOM 743 C C . VAL A 1 94 ? -4.174 -4.285 4.815 1.00 93.25 94 VAL A C 1
ATOM 745 O O . VAL A 1 94 ? -5.189 -3.880 4.244 1.00 93.25 94 VAL A O 1
ATOM 748 N N . ASP A 1 95 ? -3.950 -5.581 5.038 1.00 93.31 95 ASP A N 1
ATOM 749 C CA . ASP A 1 95 ? -4.879 -6.605 4.561 1.00 93.31 95 ASP A CA 1
ATOM 750 C C . ASP A 1 95 ? -6.259 -6.462 5.216 1.00 93.31 95 ASP A C 1
ATOM 752 O O . ASP A 1 95 ? -7.269 -6.432 4.509 1.00 93.31 95 ASP A O 1
ATOM 756 N N . MET A 1 96 ? -6.326 -6.248 6.535 1.00 95.81 96 MET A N 1
ATOM 757 C CA . MET A 1 96 ? -7.597 -6.020 7.234 1.00 95.81 96 MET A CA 1
ATOM 758 C C . MET A 1 96 ? -8.366 -4.812 6.682 1.00 95.81 96 MET A C 1
ATOM 760 O O . MET A 1 96 ? -9.568 -4.906 6.420 1.00 95.81 96 MET A O 1
ATOM 764 N N . LEU A 1 97 ? -7.688 -3.681 6.466 1.00 95.94 97 LEU A N 1
ATOM 765 C CA . LEU A 1 97 ? -8.308 -2.475 5.914 1.00 95.94 97 LEU A CA 1
ATOM 766 C C . LEU A 1 97 ? -8.827 -2.720 4.495 1.00 95.94 97 LEU A C 1
ATOM 768 O O . LEU A 1 97 ? -9.963 -2.360 4.176 1.00 95.94 97 LEU A O 1
ATOM 772 N N . LEU A 1 98 ? -8.034 -3.381 3.650 1.00 95.00 98 LEU A N 1
ATOM 773 C CA . LEU A 1 98 ? -8.443 -3.726 2.293 1.00 95.00 98 LEU A CA 1
ATOM 774 C C . LEU A 1 98 ? -9.602 -4.729 2.280 1.00 95.00 98 LEU A C 1
ATOM 776 O O . LEU A 1 98 ? -10.469 -4.638 1.412 1.00 95.00 98 LEU A O 1
ATOM 780 N N . GLN A 1 99 ? -9.640 -5.699 3.203 1.00 94.62 99 GLN A N 1
ATOM 781 C CA . GLN A 1 99 ? -10.737 -6.676 3.309 1.00 94.62 99 GLN A CA 1
ATOM 782 C C . GLN A 1 99 ? -12.051 -5.984 3.674 1.00 94.62 99 GLN A C 1
ATOM 784 O O . GLN A 1 99 ? -13.119 -6.370 3.205 1.00 94.62 99 GLN A O 1
ATOM 789 N N . LYS A 1 100 ? -11.961 -4.913 4.463 1.00 95.25 100 LYS A N 1
ATOM 790 C CA . LYS A 1 100 ? -13.091 -4.068 4.864 1.00 95.25 100 LYS A CA 1
ATOM 791 C C . LYS A 1 100 ? -13.369 -2.940 3.865 1.00 95.25 100 LYS A C 1
ATOM 793 O O . LYS A 1 100 ? -14.170 -2.050 4.131 1.00 95.25 100 LYS A O 1
ATOM 798 N N . GLY A 1 101 ? -12.753 -3.003 2.683 1.00 93.75 101 GLY A N 1
ATOM 799 C CA . GLY A 1 101 ? -13.088 -2.164 1.542 1.00 93.75 101 GLY A CA 1
ATOM 800 C C . GLY A 1 101 ? -12.388 -0.809 1.496 1.00 93.75 101 GLY A C 1
ATOM 801 O O . GLY A 1 101 ? -12.865 0.043 0.744 1.00 93.75 101 GLY A O 1
ATOM 802 N N . ALA A 1 102 ? -11.301 -0.591 2.245 1.00 94.12 102 ALA A N 1
ATOM 803 C CA . ALA A 1 102 ? -10.448 0.590 2.072 1.00 94.12 102 ALA A CA 1
ATOM 804 C C . ALA A 1 102 ? -10.031 0.767 0.601 1.00 94.12 102 ALA A C 1
ATOM 806 O O . ALA A 1 102 ? -9.908 -0.213 -0.136 1.00 94.12 102 ALA A O 1
ATOM 807 N N . ASN A 1 103 ? -9.829 2.010 0.154 1.00 93.38 103 ASN A N 1
ATOM 808 C CA . ASN A 1 103 ? -9.577 2.293 -1.256 1.00 93.38 103 ASN A CA 1
ATOM 809 C C . ASN A 1 103 ? -8.092 2.073 -1.615 1.00 93.38 103 ASN A C 1
ATOM 811 O O . ASN A 1 103 ? -7.250 2.896 -1.246 1.00 93.38 103 ASN A O 1
ATOM 815 N N . PRO A 1 104 ? -7.744 1.050 -2.418 1.00 94.31 104 PRO A N 1
ATOM 816 C CA . PRO A 1 104 ? -6.352 0.800 -2.793 1.00 94.31 104 PRO A CA 1
ATOM 817 C C . PRO A 1 104 ? -5.806 1.840 -3.789 1.00 94.31 104 PRO A C 1
ATOM 819 O O . PRO A 1 104 ? -4.595 1.964 -3.957 1.00 94.31 104 PRO A O 1
ATOM 822 N N . ASN A 1 105 ? -6.691 2.612 -4.431 1.00 92.19 105 ASN A N 1
ATOM 823 C CA . ASN A 1 105 ? -6.363 3.738 -5.310 1.00 92.19 105 ASN A CA 1
ATOM 824 C C . ASN A 1 105 ? -6.456 5.089 -4.585 1.00 92.19 105 ASN A C 1
ATOM 826 O O . ASN A 1 105 ? -6.588 6.134 -5.230 1.00 92.19 105 ASN A O 1
ATOM 830 N N . GLY A 1 106 ? -6.429 5.080 -3.247 1.00 88.44 106 GLY A N 1
ATOM 831 C CA . GLY A 1 106 ? -6.302 6.293 -2.454 1.00 88.44 106 GLY A CA 1
ATOM 832 C C . GLY A 1 106 ? -5.095 7.116 -2.903 1.00 88.44 106 GLY A C 1
ATOM 833 O O . GLY A 1 106 ? -4.127 6.596 -3.465 1.00 88.44 106 GLY A O 1
ATOM 834 N N . LYS A 1 107 ? -5.151 8.424 -2.671 1.00 85.88 107 LYS A N 1
ATOM 835 C CA . LYS A 1 107 ? -4.026 9.311 -2.948 1.00 85.88 107 LYS A CA 1
ATOM 836 C C . LYS A 1 107 ? -3.593 10.015 -1.677 1.00 85.88 107 LYS A C 1
ATOM 838 O O . LYS A 1 107 ? -4.419 10.412 -0.859 1.00 85.88 107 LYS A O 1
ATOM 843 N N . LEU A 1 108 ? -2.290 10.185 -1.540 1.00 79.19 108 LEU A N 1
ATOM 844 C CA . LEU A 1 108 ? -1.656 10.916 -0.465 1.00 79.19 108 LEU A CA 1
ATOM 845 C C . LEU A 1 108 ? -1.322 12.325 -0.936 1.00 79.19 108 LEU A C 1
ATOM 847 O O . LEU A 1 108 ? -0.675 12.527 -1.962 1.00 79.19 108 LEU A O 1
ATOM 851 N N . GLY A 1 109 ? -1.762 13.318 -0.169 1.00 71.50 109 GLY A N 1
ATOM 852 C CA . GLY A 1 109 ? -1.288 14.684 -0.347 1.00 71.50 109 GLY A CA 1
ATOM 853 C C . GLY A 1 109 ? 0.183 14.769 0.053 1.00 71.50 109 GLY A C 1
ATOM 854 O O . GLY A 1 109 ? 0.549 14.388 1.162 1.00 71.50 109 GLY A O 1
ATOM 855 N N . ASN A 1 110 ? 1.045 15.269 -0.827 1.00 60.97 110 ASN A N 1
ATOM 856 C CA . ASN A 1 110 ? 2.449 15.452 -0.482 1.00 60.97 110 ASN A CA 1
ATOM 857 C C . ASN A 1 110 ? 2.591 16.703 0.401 1.00 60.97 110 ASN A C 1
ATOM 859 O O . ASN A 1 110 ? 2.580 17.832 -0.092 1.00 60.97 110 ASN A O 1
ATOM 863 N N . LYS A 1 111 ? 2.645 16.512 1.723 1.00 57.00 111 LYS A N 1
ATOM 864 C CA . LYS A 1 111 ? 2.707 17.617 2.687 1.00 57.00 111 LYS A CA 1
ATOM 865 C C . LYS A 1 111 ? 4.109 18.003 3.142 1.00 57.00 111 LYS A C 1
ATOM 867 O O . LYS A 1 111 ? 4.242 19.022 3.807 1.00 57.00 111 LYS A O 1
ATOM 872 N N . LEU A 1 112 ? 5.158 17.299 2.714 1.00 45.84 112 LEU A N 1
ATOM 873 C CA . LEU A 1 112 ? 6.556 17.649 3.032 1.00 45.84 112 LEU A CA 1
ATOM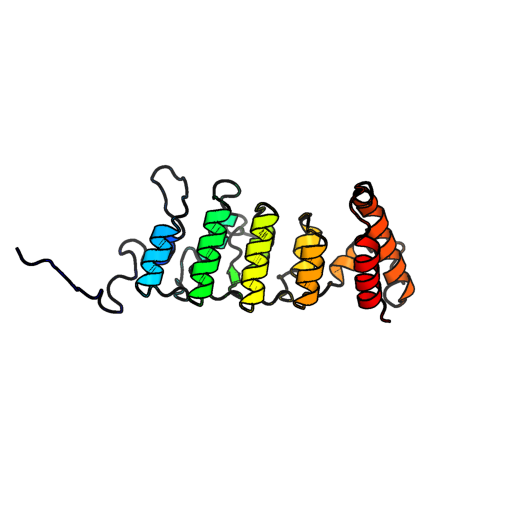 874 C C . LEU A 1 112 ? 6.966 19.076 2.600 1.00 45.84 112 LEU A C 1
ATOM 876 O O . LEU A 1 112 ? 8.020 19.566 2.990 1.00 45.84 112 LEU A O 1
ATOM 880 N N . HIS A 1 113 ? 6.124 19.777 1.840 1.00 47.09 113 HIS A N 1
ATOM 881 C CA . HIS A 1 113 ? 6.379 21.118 1.329 1.00 47.09 113 HIS A CA 1
ATOM 882 C C . HIS A 1 113 ? 5.970 22.290 2.238 1.00 47.09 113 HIS A C 1
ATOM 884 O O . HIS A 1 113 ? 6.269 23.422 1.883 1.00 47.09 113 HIS A O 1
ATOM 890 N N . TYR A 1 114 ? 5.361 22.105 3.420 1.00 41.94 114 TYR A N 1
ATOM 891 C CA . TYR A 1 114 ? 5.016 23.281 4.253 1.00 41.94 114 TYR A CA 1
ATOM 892 C C . TYR A 1 114 ? 6.228 23.960 4.925 1.00 41.94 114 TYR A C 1
ATOM 894 O O . TYR A 1 114 ? 6.111 25.102 5.361 1.00 41.94 114 TYR A O 1
ATOM 902 N N . LYS A 1 115 ? 7.398 23.302 4.990 1.00 45.47 115 LYS A N 1
ATOM 903 C CA . LYS A 1 115 ? 8.653 23.935 5.448 1.00 45.47 115 LYS A CA 1
ATOM 904 C C . LYS A 1 115 ? 9.391 24.712 4.352 1.00 45.47 115 LYS A C 1
ATOM 906 O O . LYS A 1 115 ? 10.287 25.484 4.672 1.00 45.47 115 LYS A O 1
ATOM 911 N N . LEU A 1 116 ? 9.019 24.545 3.084 1.00 42.22 116 LEU A N 1
ATOM 912 C CA . LEU A 1 116 ? 9.621 25.251 1.955 1.00 42.22 116 LEU A CA 1
ATOM 913 C C . LEU A 1 116 ? 8.527 26.097 1.296 1.00 42.22 116 LEU A C 1
ATOM 915 O O . LEU A 1 116 ? 7.762 25.599 0.480 1.00 42.22 116 LEU A O 1
ATOM 919 N N . GLN A 1 117 ? 8.455 27.381 1.658 1.00 42.72 117 GLN A N 1
ATOM 920 C CA . GLN A 1 117 ? 7.464 28.393 1.224 1.00 42.72 117 GLN A CA 1
ATOM 921 C C . GLN A 1 117 ? 7.255 28.547 -0.308 1.00 42.72 117 GLN A C 1
ATOM 923 O O . GLN A 1 117 ? 6.465 29.382 -0.731 1.00 42.72 117 GLN A O 1
ATOM 928 N N . TRP A 1 118 ? 7.978 27.789 -1.135 1.00 44.31 118 TRP A N 1
ATOM 929 C CA . TRP A 1 118 ? 8.177 28.022 -2.567 1.00 44.31 118 TRP A CA 1
ATOM 930 C C . TRP A 1 118 ? 7.803 26.802 -3.418 1.00 44.31 118 TRP A C 1
ATOM 932 O O . TRP A 1 118 ? 7.901 26.851 -4.640 1.00 44.31 118 TRP A O 1
ATOM 942 N N . ALA A 1 119 ? 7.413 25.687 -2.797 1.00 43.62 119 ALA A N 1
ATOM 943 C CA . ALA A 1 119 ? 7.161 24.455 -3.524 1.00 43.62 119 ALA A CA 1
ATOM 944 C C . ALA A 1 119 ? 5.699 24.363 -3.982 1.00 43.62 119 ALA A C 1
ATOM 946 O O . ALA A 1 119 ? 4.769 24.587 -3.202 1.00 43.62 119 ALA A O 1
ATOM 947 N N . GLU A 1 120 ? 5.511 24.041 -5.263 1.00 49.53 120 GLU A N 1
ATOM 948 C CA . GLU A 1 120 ? 4.204 24.069 -5.908 1.00 49.53 120 GLU A CA 1
ATOM 949 C C . GLU A 1 120 ? 3.148 23.216 -5.183 1.00 49.53 120 GLU A C 1
ATOM 951 O O . GLU A 1 120 ? 3.437 22.133 -4.651 1.00 49.53 120 GLU A O 1
ATOM 956 N N . PRO A 1 121 ? 1.896 23.699 -5.151 1.00 49.81 121 PRO A N 1
ATOM 957 C CA . PRO A 1 121 ? 0.819 23.031 -4.454 1.00 49.81 121 PRO A CA 1
ATOM 958 C C . PRO A 1 121 ? 0.440 21.703 -5.130 1.00 49.81 121 PRO A C 1
ATOM 960 O O . PRO A 1 121 ? 0.201 21.642 -6.329 1.00 49.81 121 PRO A O 1
ATOM 963 N N . ARG A 1 122 ? 0.171 20.688 -4.296 1.00 55.47 122 ARG A N 1
ATOM 964 C CA . ARG A 1 122 ? -0.870 19.663 -4.539 1.00 55.47 122 ARG A CA 1
ATOM 965 C C . ARG A 1 122 ? -0.596 18.626 -5.623 1.00 55.47 122 ARG A C 1
ATOM 967 O O . ARG A 1 122 ? -1.458 18.348 -6.456 1.00 55.47 122 ARG A O 1
ATOM 974 N N . SER A 1 123 ? 0.530 17.944 -5.540 1.00 67.12 123 SER A N 1
ATOM 975 C CA . SER A 1 123 ? 0.664 16.708 -6.288 1.00 67.12 123 SER A CA 1
ATOM 976 C C . SER A 1 123 ? 0.174 15.537 -5.415 1.00 67.12 123 SER A C 1
ATOM 978 O O . SER A 1 123 ? 0.781 15.166 -4.411 1.00 67.12 123 SER A O 1
ATOM 980 N N . GLU A 1 124 ? -1.043 15.066 -5.703 1.00 77.25 124 GLU A N 1
ATOM 981 C CA . GLU A 1 124 ? -1.628 13.896 -5.043 1.00 77.25 124 GLU A CA 1
ATOM 982 C C . GLU A 1 124 ? -0.932 12.640 -5.576 1.00 77.25 124 GLU A C 1
ATOM 984 O O . GLU A 1 124 ? -1.073 12.289 -6.748 1.00 77.25 124 GLU A O 1
ATOM 989 N N . GLU A 1 125 ? -0.168 11.970 -4.723 1.00 84.25 125 GLU A N 1
ATOM 990 C CA . GLU A 1 125 ? 0.579 10.767 -5.067 1.00 84.25 125 GLU A CA 1
ATOM 991 C C . GLU A 1 125 ? -0.299 9.527 -4.841 1.00 84.25 125 GLU A C 1
ATOM 993 O O . GLU A 1 125 ? -0.849 9.367 -3.751 1.00 84.25 125 GLU A O 1
ATOM 998 N N . PRO A 1 126 ? -0.448 8.624 -5.823 1.00 87.50 126 PRO A N 1
ATOM 999 C CA . PRO A 1 126 ? -1.090 7.333 -5.597 1.00 87.50 126 PRO A CA 1
ATOM 1000 C C . PRO A 1 126 ? -0.479 6.582 -4.409 1.00 87.50 126 PRO A C 1
ATOM 1002 O O . PRO A 1 126 ? 0.741 6.468 -4.295 1.00 87.50 126 PRO A O 1
ATOM 1005 N N . LEU A 1 127 ? -1.329 6.026 -3.542 1.00 86.56 127 LEU A N 1
ATOM 1006 C CA . LEU A 1 127 ? -0.933 5.303 -2.328 1.00 86.56 127 LEU A CA 1
ATOM 1007 C C . LEU A 1 127 ? 0.136 4.234 -2.598 1.00 86.56 127 LEU A C 1
ATOM 1009 O O . LEU A 1 127 ? 1.103 4.096 -1.849 1.00 86.56 127 LEU A O 1
ATOM 1013 N N . LEU A 1 128 ? -0.029 3.525 -3.714 1.00 89.00 128 LEU A N 1
ATOM 1014 C CA . LEU A 1 128 ? 0.875 2.488 -4.199 1.00 89.00 128 LEU A CA 1
ATOM 1015 C C . LEU A 1 128 ? 2.335 2.973 -4.301 1.00 89.00 128 LEU A C 1
ATOM 1017 O O . LEU A 1 128 ? 3.265 2.217 -4.032 1.00 89.00 128 LEU A O 1
ATOM 1021 N N . PHE A 1 129 ? 2.548 4.244 -4.647 1.00 87.50 129 PHE A N 1
ATOM 1022 C CA . PHE A 1 129 ? 3.883 4.827 -4.808 1.00 87.50 129 PHE A CA 1
ATOM 1023 C C . PHE A 1 129 ? 4.487 5.274 -3.495 1.00 87.50 129 PHE A C 1
ATOM 1025 O O . PHE A 1 129 ? 5.682 5.082 -3.278 1.00 87.50 129 PHE A O 1
ATOM 1032 N N . ALA A 1 130 ? 3.663 5.814 -2.598 1.00 85.94 130 ALA A N 1
ATOM 1033 C CA . ALA A 1 130 ? 4.116 6.124 -1.254 1.00 85.94 130 ALA A CA 1
ATOM 1034 C C . ALA A 1 130 ? 4.644 4.860 -0.567 1.00 85.94 130 ALA A C 1
ATOM 1036 O O . ALA A 1 130 ? 5.715 4.912 0.031 1.00 85.94 130 ALA A O 1
ATOM 1037 N N . ILE A 1 131 ? 3.965 3.721 -0.754 1.00 87.50 131 ILE A N 1
ATOM 1038 C CA . ILE A 1 131 ? 4.403 2.415 -0.245 1.00 87.50 131 ILE A CA 1
ATOM 1039 C C . ILE A 1 131 ? 5.740 1.985 -0.848 1.00 87.50 131 ILE A C 1
ATOM 1041 O O . ILE A 1 131 ? 6.655 1.636 -0.104 1.00 87.50 131 ILE A O 1
ATOM 1045 N N . ALA A 1 132 ? 5.897 2.091 -2.171 1.00 86.88 132 ALA A N 1
ATOM 1046 C CA . ALA A 1 132 ? 7.166 1.802 -2.845 1.00 86.88 132 ALA A CA 1
ATOM 1047 C C . ALA A 1 132 ? 8.350 2.626 -2.295 1.00 86.88 132 ALA A C 1
ATOM 1049 O O . ALA A 1 132 ? 9.496 2.190 -2.376 1.00 86.88 132 ALA A O 1
ATOM 1050 N N . LYS A 1 133 ? 8.080 3.795 -1.700 1.00 84.38 133 LYS A N 1
ATOM 1051 C CA . LYS A 1 133 ? 9.076 4.723 -1.137 1.00 84.38 133 LYS A CA 1
ATOM 1052 C C . LYS A 1 133 ? 9.279 4.589 0.382 1.00 84.38 133 LYS A C 1
ATOM 1054 O O . LYS A 1 133 ? 10.123 5.305 0.938 1.00 84.38 133 LYS A O 1
ATOM 1059 N N . LEU A 1 134 ? 8.547 3.699 1.063 1.00 78.56 134 LEU A N 1
ATOM 1060 C CA . LEU A 1 134 ? 8.621 3.526 2.523 1.00 78.56 134 LEU A CA 1
ATOM 1061 C C . LEU A 1 134 ? 9.962 2.963 3.002 1.00 78.56 134 LEU A C 1
ATOM 1063 O O . LEU A 1 134 ? 10.337 3.196 4.146 1.00 78.56 134 LEU A O 1
ATOM 1067 N N . GLY A 1 135 ? 10.703 2.265 2.136 1.00 77.75 135 GLY A N 1
ATOM 1068 C CA . GLY A 1 135 ? 11.930 1.575 2.541 1.00 77.75 135 GLY A CA 1
ATOM 1069 C C . GLY A 1 135 ? 11.662 0.363 3.439 1.00 77.75 135 GLY A C 1
ATOM 1070 O O . GLY A 1 135 ? 12.517 0.009 4.244 1.00 77.75 135 GLY A O 1
ATOM 1071 N N . LEU A 1 136 ? 10.478 -0.252 3.320 1.00 80.25 136 LEU A N 1
ATOM 1072 C CA . LEU A 1 136 ? 10.160 -1.515 3.989 1.00 80.25 136 LEU A CA 1
ATOM 1073 C C . LEU A 1 136 ? 11.116 -2.628 3.527 1.00 80.25 136 LEU A C 1
ATOM 1075 O O . LEU A 1 136 ? 11.589 -2.584 2.383 1.00 80.25 136 LEU A O 1
ATOM 1079 N N . PRO A 1 137 ? 11.354 -3.660 4.361 1.00 82.31 137 PRO A N 1
ATOM 1080 C CA . PRO A 1 137 ? 12.005 -4.877 3.904 1.00 82.31 137 PRO A CA 1
ATOM 1081 C C . PRO A 1 137 ? 11.310 -5.399 2.647 1.00 82.31 137 PRO A C 1
ATOM 1083 O O . PRO A 1 137 ? 10.082 -5.380 2.539 1.00 82.31 137 PRO A O 1
ATOM 1086 N N . ARG A 1 138 ? 12.105 -5.858 1.678 1.00 83.56 138 ARG A N 1
ATOM 1087 C CA . ARG A 1 138 ? 11.619 -6.240 0.346 1.00 83.56 138 ARG A CA 1
ATOM 1088 C C . ARG A 1 138 ? 10.415 -7.182 0.391 1.00 83.56 138 ARG A C 1
ATOM 1090 O O . ARG A 1 138 ? 9.481 -6.993 -0.379 1.00 83.56 138 ARG A O 1
ATOM 1097 N N . TYR A 1 139 ? 10.459 -8.190 1.259 1.00 82.88 139 TYR A N 1
ATOM 1098 C CA . TYR A 1 139 ? 9.398 -9.187 1.370 1.00 82.88 139 TYR A CA 1
ATOM 1099 C C . TYR A 1 139 ? 8.055 -8.533 1.732 1.00 82.88 139 TYR A C 1
ATOM 1101 O O . TYR A 1 139 ? 7.097 -8.644 0.969 1.00 82.88 139 TYR A O 1
ATOM 1109 N N . ASN A 1 140 ? 8.024 -7.741 2.807 1.00 86.50 140 ASN A N 1
ATOM 1110 C CA . ASN A 1 140 ? 6.826 -7.027 3.251 1.00 86.50 140 ASN A CA 1
ATOM 1111 C C . ASN A 1 140 ? 6.363 -5.987 2.219 1.00 86.50 140 ASN A C 1
ATOM 1113 O O . ASN A 1 140 ? 5.166 -5.865 1.960 1.00 86.50 140 ASN A O 1
ATOM 1117 N N . LEU A 1 141 ? 7.296 -5.279 1.563 1.00 87.81 141 LEU A N 1
ATOM 1118 C CA . LEU A 1 141 ? 6.953 -4.352 0.481 1.00 87.81 141 LEU A CA 1
ATOM 1119 C C . LEU A 1 141 ? 6.154 -5.062 -0.619 1.00 87.81 141 LEU A C 1
ATOM 1121 O O . LEU A 1 141 ? 5.102 -4.575 -1.034 1.00 87.81 141 LEU A O 1
ATOM 1125 N N . PHE A 1 142 ? 6.639 -6.211 -1.090 1.00 89.88 142 PHE A N 1
ATOM 1126 C CA . PHE A 1 142 ? 5.984 -6.933 -2.175 1.00 89.88 142 PHE A CA 1
ATOM 1127 C C . PHE A 1 142 ? 4.683 -7.599 -1.764 1.00 89.88 142 PHE A C 1
ATOM 1129 O O . PHE A 1 142 ? 3.762 -7.627 -2.577 1.00 89.88 142 PHE A O 1
ATOM 1136 N N . LEU A 1 143 ? 4.557 -8.067 -0.523 1.00 89.81 143 LEU A N 1
ATOM 1137 C CA . LEU A 1 143 ? 3.277 -8.550 -0.008 1.00 89.81 143 LEU A CA 1
ATOM 1138 C C . LEU A 1 143 ? 2.218 -7.447 -0.018 1.00 89.81 143 LEU A C 1
ATOM 1140 O O . LEU A 1 143 ? 1.128 -7.645 -0.557 1.00 89.81 143 LEU A O 1
ATOM 1144 N N . ILE A 1 144 ? 2.566 -6.251 0.456 1.00 90.75 144 ILE A N 1
ATOM 1145 C CA . ILE A 1 144 ? 1.655 -5.105 0.459 1.00 90.75 144 ILE A CA 1
ATOM 1146 C C . ILE A 1 144 ? 1.304 -4.664 -0.972 1.00 90.75 144 ILE A C 1
ATOM 1148 O O . ILE A 1 144 ? 0.130 -4.440 -1.278 1.00 90.75 144 ILE A O 1
ATOM 1152 N N . LEU A 1 145 ? 2.288 -4.562 -1.876 1.00 93.06 145 LEU A N 1
ATOM 1153 C CA . LEU A 1 145 ? 2.037 -4.204 -3.280 1.00 93.06 145 LEU A CA 1
ATOM 1154 C C . LEU A 1 145 ? 1.125 -5.229 -3.970 1.00 93.06 145 LEU A C 1
ATOM 1156 O O . LEU A 1 145 ? 0.177 -4.838 -4.655 1.00 93.06 145 LEU A O 1
ATOM 1160 N N . LYS A 1 146 ? 1.373 -6.529 -3.760 1.00 93.69 146 LYS A N 1
ATOM 1161 C CA . LYS A 1 146 ? 0.538 -7.613 -4.294 1.00 93.69 146 LYS A CA 1
ATOM 1162 C C . LYS A 1 146 ? -0.883 -7.529 -3.754 1.00 93.69 146 LYS A C 1
ATOM 1164 O O . LYS A 1 146 ? -1.826 -7.616 -4.542 1.00 93.69 146 LYS A O 1
ATOM 1169 N N . ALA A 1 147 ? -1.049 -7.301 -2.451 1.00 91.31 147 ALA A N 1
ATOM 1170 C CA . ALA A 1 147 ? -2.360 -7.147 -1.827 1.00 91.31 147 ALA A CA 1
ATOM 1171 C C . ALA A 1 147 ? -3.139 -5.973 -2.441 1.00 91.31 147 ALA A C 1
ATOM 1173 O O . ALA A 1 147 ? -4.294 -6.130 -2.831 1.00 91.31 147 ALA A O 1
ATOM 1174 N N . LEU A 1 148 ? -2.494 -4.818 -2.612 1.00 94.12 148 LEU A N 1
ATOM 1175 C CA . LEU A 1 148 ? -3.118 -3.641 -3.216 1.00 94.12 148 LEU A CA 1
ATOM 1176 C C . LEU A 1 148 ? -3.547 -3.881 -4.661 1.00 94.12 148 LEU A C 1
ATOM 1178 O O . LEU A 1 148 ? -4.693 -3.601 -5.011 1.00 94.12 148 LEU A O 1
ATOM 1182 N N . ILE A 1 149 ? -2.651 -4.416 -5.492 1.00 95.00 149 ILE A N 1
ATOM 1183 C CA . ILE A 1 149 ? -2.924 -4.680 -6.912 1.00 95.00 149 ILE A CA 1
ATOM 1184 C C . ILE A 1 149 ? -4.030 -5.728 -7.063 1.00 95.00 149 ILE A C 1
ATOM 1186 O O . ILE A 1 149 ? -4.972 -5.513 -7.822 1.00 95.00 149 ILE A O 1
ATOM 1190 N N . THR A 1 150 ? -3.998 -6.799 -6.265 1.00 94.25 150 THR A N 1
ATOM 1191 C CA . THR A 1 150 ? -5.051 -7.833 -6.251 1.00 94.25 150 THR A CA 1
ATOM 1192 C C . THR A 1 150 ? -6.418 -7.259 -5.866 1.00 94.25 150 THR A C 1
ATOM 1194 O O . THR A 1 150 ? -7.451 -7.743 -6.320 1.00 94.25 150 THR A O 1
ATOM 1197 N N . ARG A 1 151 ? -6.447 -6.196 -5.054 1.00 94.62 151 ARG A N 1
ATOM 1198 C CA . ARG A 1 151 ? -7.676 -5.491 -4.655 1.00 94.62 151 ARG A CA 1
ATOM 1199 C C . ARG A 1 151 ? -8.048 -4.340 -5.599 1.00 94.62 151 ARG A C 1
ATOM 1201 O O . ARG A 1 151 ? -8.981 -3.598 -5.310 1.00 94.62 151 ARG A O 1
ATOM 1208 N N . GLY A 1 152 ? -7.365 -4.211 -6.737 1.00 93.50 152 GLY A N 1
ATOM 1209 C CA . GLY A 1 152 ? -7.698 -3.262 -7.798 1.00 93.50 152 GLY A CA 1
ATOM 1210 C C . GLY A 1 152 ? -6.889 -1.966 -7.787 1.00 93.50 152 GLY A C 1
ATOM 1211 O O . GLY A 1 152 ? -7.298 -1.008 -8.448 1.00 93.50 152 GLY A O 1
ATOM 1212 N N . ALA A 1 153 ? -5.763 -1.888 -7.065 1.00 94.69 153 ALA A N 1
ATOM 1213 C CA . ALA A 1 153 ? -4.816 -0.789 -7.259 1.00 94.69 153 ALA A CA 1
ATOM 1214 C C . ALA A 1 153 ? -4.320 -0.776 -8.708 1.00 94.69 153 ALA A C 1
ATOM 1216 O O . ALA A 1 153 ? -3.938 -1.813 -9.245 1.00 94.69 153 ALA A O 1
ATOM 1217 N N . ASN A 1 154 ? -4.278 0.400 -9.331 1.00 94.69 154 ASN A N 1
ATOM 1218 C CA . ASN A 1 154 ? -3.781 0.554 -10.692 1.00 94.69 154 ASN A CA 1
ATOM 1219 C C . ASN A 1 154 ? -2.238 0.660 -10.707 1.00 94.69 154 ASN A C 1
ATOM 1221 O O . ASN A 1 154 ? -1.712 1.727 -10.368 1.00 94.69 154 ASN A O 1
ATOM 1225 N N . PRO A 1 155 ? -1.491 -0.367 -11.167 1.00 93.62 155 PRO A N 1
ATOM 1226 C CA . PRO A 1 155 ? -0.026 -0.309 -11.226 1.00 93.62 155 PRO A CA 1
ATOM 1227 C C . PRO A 1 155 ? 0.500 0.686 -12.277 1.00 93.62 155 PRO A C 1
ATOM 1229 O O . PRO A 1 155 ? 1.668 1.077 -12.238 1.00 93.62 155 PRO A O 1
ATOM 1232 N N . ASN A 1 156 ? -0.364 1.120 -13.201 1.00 92.38 156 ASN A N 1
ATOM 1233 C CA . ASN A 1 156 ? -0.070 2.087 -14.259 1.00 92.38 156 ASN A CA 1
ATOM 1234 C C . ASN A 1 156 ? -0.554 3.498 -13.938 1.00 92.38 156 ASN A C 1
ATOM 1236 O O . ASN A 1 156 ? -0.555 4.354 -14.829 1.00 92.38 156 ASN A O 1
ATOM 1240 N N . ALA A 1 157 ? -0.984 3.758 -12.699 1.00 91.31 157 ALA A N 1
ATOM 1241 C CA . ALA A 1 157 ? -1.134 5.132 -12.253 1.00 91.31 157 ALA A CA 1
ATOM 1242 C C . ALA A 1 157 ? 0.178 5.893 -12.530 1.00 91.31 157 ALA A C 1
ATOM 1244 O O . ALA A 1 157 ? 1.252 5.297 -12.658 1.00 91.31 157 ALA A O 1
ATOM 1245 N N . ARG A 1 158 ? 0.086 7.210 -12.678 1.00 87.94 158 ARG A N 1
ATOM 1246 C CA . ARG A 1 158 ? 1.260 8.051 -12.894 1.00 87.94 158 ARG A CA 1
ATOM 1247 C C . ARG A 1 158 ? 1.412 8.996 -11.729 1.00 87.94 158 ARG A C 1
ATOM 1249 O O . ARG A 1 158 ? 0.423 9.554 -11.249 1.00 87.94 158 ARG A O 1
ATOM 1256 N N . ASP A 1 159 ? 2.641 9.119 -11.254 1.00 84.88 159 ASP A N 1
ATOM 1257 C CA . ASP A 1 159 ? 2.986 10.162 -10.311 1.00 84.88 159 ASP A CA 1
ATOM 1258 C C . ASP A 1 159 ? 2.985 11.523 -11.047 1.00 84.88 159 ASP A C 1
ATOM 1260 O O . ASP A 1 159 ? 2.803 11.590 -12.269 1.00 84.88 159 ASP A O 1
ATOM 1264 N N . PRO A 1 160 ? 3.156 12.632 -10.323 1.00 82.44 160 PRO A N 1
ATOM 1265 C CA . PRO A 1 160 ? 3.188 13.972 -10.911 1.00 82.44 160 PRO A CA 1
ATOM 1266 C C . PRO A 1 160 ? 4.319 14.179 -11.928 1.00 82.44 160 PRO A C 1
ATOM 1268 O O . PRO A 1 160 ? 4.240 15.074 -12.761 1.00 82.44 160 PRO A O 1
ATOM 1271 N N . GLN A 1 161 ? 5.364 13.355 -11.864 1.00 80.12 161 GLN A N 1
ATOM 1272 C CA . GLN A 1 161 ? 6.490 13.332 -12.793 1.00 80.12 161 GLN A CA 1
ATOM 1273 C C . GLN A 1 161 ? 6.256 12.359 -13.964 1.00 80.12 161 GLN A C 1
ATOM 1275 O O . GLN A 1 161 ? 7.151 12.144 -14.780 1.00 80.12 161 GLN A O 1
ATOM 1280 N N . GLY A 1 162 ? 5.068 11.755 -14.065 1.00 84.81 162 GLY A N 1
ATOM 1281 C CA . GLY A 1 162 ? 4.711 10.804 -15.112 1.00 84.81 162 GLY A CA 1
ATOM 1282 C C . GLY A 1 162 ? 5.253 9.385 -14.904 1.00 84.81 162 GLY A C 1
ATOM 1283 O O . GLY A 1 162 ? 5.076 8.544 -15.788 1.00 84.81 162 GLY A O 1
ATOM 1284 N N . ASN A 1 163 ? 5.891 9.085 -13.770 1.00 85.19 163 ASN A N 1
ATOM 1285 C CA . ASN A 1 163 ? 6.447 7.765 -13.480 1.00 85.19 163 ASN A CA 1
ATOM 1286 C C . ASN A 1 163 ? 5.347 6.773 -13.079 1.00 85.19 163 ASN A C 1
ATOM 1288 O O . ASN A 1 163 ? 4.431 7.109 -12.330 1.00 85.19 163 ASN A O 1
ATOM 1292 N N . THR A 1 164 ? 5.467 5.533 -13.555 1.00 90.12 164 THR A N 1
ATOM 1293 C CA . THR A 1 164 ? 4.646 4.391 -13.119 1.00 90.12 164 THR A CA 1
ATOM 1294 C C . THR A 1 164 ? 5.238 3.725 -11.873 1.00 90.12 164 THR A C 1
ATOM 1296 O O . THR A 1 164 ? 6.366 4.035 -11.481 1.00 90.12 164 THR A O 1
ATOM 1299 N N . LEU A 1 165 ? 4.530 2.751 -11.280 1.00 90.75 165 LEU A N 1
ATOM 1300 C CA . LEU A 1 165 ? 5.060 1.966 -10.154 1.00 90.75 165 LEU A CA 1
ATOM 1301 C C . LEU A 1 165 ? 6.435 1.362 -10.477 1.00 90.75 165 LEU A C 1
ATOM 1303 O O . LEU A 1 165 ? 7.365 1.487 -9.683 1.00 90.75 165 LEU A O 1
ATOM 1307 N N . LEU A 1 166 ? 6.572 0.734 -11.650 1.00 89.69 166 LEU A N 1
ATOM 1308 C CA . LEU A 1 166 ? 7.826 0.099 -12.063 1.00 89.69 166 LEU A CA 1
ATOM 1309 C C . LEU A 1 166 ? 8.959 1.113 -12.205 1.00 89.69 166 LEU A C 1
ATOM 1311 O O . LEU A 1 166 ? 10.077 0.847 -11.769 1.00 89.69 166 LEU A O 1
ATOM 1315 N N . ALA A 1 167 ? 8.663 2.292 -12.755 1.00 86.00 167 ALA A N 1
ATOM 1316 C CA . ALA A 1 167 ? 9.640 3.364 -12.867 1.00 86.00 167 ALA A CA 1
ATOM 1317 C C . ALA A 1 167 ? 10.101 3.850 -11.490 1.00 86.00 167 ALA A C 1
ATOM 1319 O O . ALA A 1 167 ? 11.286 4.101 -11.292 1.00 86.00 167 ALA A O 1
ATOM 1320 N N . ILE A 1 168 ? 9.195 3.943 -10.518 1.00 86.75 168 ILE A N 1
ATOM 1321 C CA . ILE A 1 168 ? 9.525 4.337 -9.145 1.00 86.75 168 ILE A CA 1
ATOM 1322 C C . ILE A 1 168 ? 10.388 3.269 -8.471 1.00 86.75 168 ILE A C 1
ATOM 1324 O O . ILE A 1 168 ? 11.449 3.602 -7.952 1.00 86.75 168 ILE A O 1
ATOM 1328 N N . LEU A 1 169 ? 9.997 1.992 -8.531 1.00 87.31 169 LEU A N 1
ATOM 1329 C CA . LEU A 1 169 ? 10.784 0.892 -7.957 1.00 87.31 169 LEU A CA 1
ATOM 1330 C C . LEU A 1 169 ? 12.202 0.852 -8.542 1.00 87.31 169 LEU A C 1
ATOM 1332 O O . LEU A 1 169 ? 13.178 0.739 -7.802 1.00 87.31 169 LEU A O 1
ATOM 1336 N N . PHE A 1 170 ? 12.310 1.024 -9.861 1.00 82.94 170 PHE A N 1
ATOM 1337 C CA . PHE A 1 170 ? 13.583 1.072 -10.572 1.00 82.94 170 PHE A CA 1
ATOM 1338 C C . PHE A 1 170 ? 14.442 2.269 -10.145 1.00 82.94 170 PHE A C 1
ATOM 1340 O O . PHE A 1 170 ? 15.610 2.118 -9.799 1.00 82.94 170 PHE A O 1
ATOM 1347 N N . THR A 1 171 ? 13.868 3.471 -10.147 1.00 79.06 171 THR A N 1
ATOM 1348 C CA . THR A 1 171 ? 14.620 4.720 -9.934 1.00 79.06 171 THR A CA 1
ATOM 1349 C C . THR A 1 171 ? 15.010 4.949 -8.482 1.00 79.06 171 THR A C 1
ATOM 1351 O O . THR A 1 171 ? 16.023 5.592 -8.224 1.00 79.06 171 THR A O 1
ATOM 1354 N N . HIS A 1 172 ? 14.250 4.396 -7.538 1.00 76.25 172 HIS A N 1
ATOM 1355 C CA . HIS A 1 172 ? 14.566 4.446 -6.114 1.00 76.25 172 HIS A CA 1
ATOM 1356 C C . HIS A 1 172 ? 15.537 3.344 -5.660 1.00 76.25 172 HIS A C 1
ATOM 1358 O O . HIS A 1 172 ? 15.807 3.242 -4.465 1.00 76.25 172 HIS A O 1
ATOM 1364 N N . GLY A 1 173 ? 16.070 2.529 -6.580 1.00 71.12 173 GLY A N 1
ATOM 1365 C CA . GLY A 1 173 ? 17.038 1.481 -6.246 1.00 71.12 173 GLY A CA 1
ATOM 1366 C C . GLY A 1 173 ? 16.449 0.369 -5.378 1.00 71.12 173 GLY A C 1
ATOM 1367 O O . GLY A 1 173 ? 17.180 -0.292 -4.641 1.00 71.12 173 GLY A O 1
ATOM 1368 N N . VAL A 1 174 ? 15.129 0.162 -5.434 1.00 77.62 174 VAL A N 1
ATOM 1369 C CA . VAL A 1 174 ? 14.484 -0.927 -4.703 1.00 77.62 174 VAL A CA 1
ATOM 1370 C C . VAL A 1 174 ? 14.914 -2.237 -5.357 1.00 77.62 174 VAL A C 1
ATOM 1372 O O . VAL A 1 174 ? 14.633 -2.481 -6.529 1.00 77.62 174 VAL A O 1
ATOM 1375 N N . ALA A 1 175 ? 15.611 -3.093 -4.611 1.00 76.06 175 ALA A N 1
ATOM 1376 C CA . ALA A 1 175 ? 16.028 -4.400 -5.105 1.00 76.06 175 ALA A CA 1
ATOM 1377 C C . ALA A 1 175 ? 14.808 -5.326 -5.242 1.00 76.06 175 ALA A C 1
ATOM 1379 O O . ALA A 1 175 ? 14.409 -5.995 -4.290 1.00 76.06 175 ALA A O 1
ATOM 1380 N N . VAL A 1 176 ? 14.212 -5.388 -6.428 1.00 78.81 176 VAL A N 1
ATOM 1381 C CA . VAL A 1 176 ? 13.030 -6.215 -6.724 1.00 78.81 176 VAL A CA 1
ATOM 1382 C C . VAL A 1 176 ? 13.447 -7.609 -7.215 1.00 78.81 176 VAL A C 1
ATOM 1384 O O . VAL A 1 176 ? 14.387 -7.726 -8.002 1.00 78.81 176 VAL A O 1
ATOM 1387 N N . HIS A 1 177 ? 12.783 -8.680 -6.749 1.00 83.25 177 HIS A N 1
ATOM 1388 C CA . HIS A 1 177 ? 13.062 -10.034 -7.255 1.00 83.25 177 HIS A CA 1
ATOM 1389 C C . HIS A 1 177 ? 12.598 -10.166 -8.691 1.00 83.25 177 HIS A C 1
ATOM 1391 O O . HIS A 1 177 ? 11.619 -9.535 -9.074 1.00 83.25 177 HIS A O 1
ATOM 1397 N N . ILE A 1 178 ? 13.198 -11.072 -9.456 1.00 78.56 178 ILE A N 1
ATOM 1398 C CA . ILE A 1 178 ? 12.671 -11.380 -10.784 1.00 78.56 178 ILE A CA 1
ATOM 1399 C C . ILE A 1 178 ? 11.231 -11.902 -10.725 1.00 78.56 178 ILE A C 1
ATOM 1401 O O . ILE A 1 178 ? 10.406 -11.463 -11.515 1.00 78.56 178 ILE A O 1
ATOM 1405 N N . ASP A 1 179 ? 10.891 -12.747 -9.749 1.00 86.06 179 ASP A N 1
ATOM 1406 C CA . ASP A 1 179 ? 9.518 -13.259 -9.624 1.00 86.06 179 ASP A CA 1
ATOM 1407 C C . ASP A 1 179 ? 8.522 -12.145 -9.304 1.00 86.06 179 ASP A C 1
ATOM 1409 O O . ASP A 1 179 ? 7.399 -12.150 -9.793 1.00 86.06 179 ASP A O 1
ATOM 1413 N N . ASP A 1 180 ? 8.944 -11.160 -8.515 1.00 87.94 180 ASP A N 1
ATOM 1414 C CA . ASP A 1 180 ? 8.125 -10.001 -8.183 1.00 87.94 180 ASP A CA 1
ATOM 1415 C C . ASP A 1 180 ? 7.972 -9.054 -9.383 1.00 87.94 180 ASP A C 1
ATOM 1417 O O . ASP A 1 180 ? 6.884 -8.533 -9.624 1.00 87.94 180 ASP A O 1
ATOM 1421 N N . TRP A 1 181 ? 9.034 -8.876 -10.179 1.00 86.69 181 TRP A N 1
ATOM 1422 C CA . TRP A 1 181 ? 8.983 -8.167 -11.460 1.00 86.69 181 TRP A CA 1
ATOM 1423 C C . TRP A 1 181 ? 8.001 -8.823 -12.424 1.00 86.69 181 TRP A C 1
ATOM 1425 O O . TRP A 1 181 ? 7.117 -8.150 -12.951 1.00 86.69 181 TRP A O 1
ATOM 1435 N N . LEU A 1 182 ? 8.154 -10.129 -12.649 1.00 86.06 182 LEU A N 1
ATOM 1436 C CA . LEU A 1 182 ? 7.289 -10.898 -13.536 1.00 86.06 182 LEU A CA 1
ATOM 1437 C C . LEU A 1 182 ? 5.847 -10.855 -13.044 1.00 86.06 182 LEU A C 1
ATOM 1439 O O . LEU A 1 182 ? 4.955 -10.567 -13.831 1.00 86.06 182 LEU A O 1
ATOM 1443 N N . TRP A 1 183 ? 5.627 -11.017 -11.738 1.00 93.12 183 TRP A N 1
ATOM 1444 C CA . TRP A 1 183 ? 4.296 -10.908 -11.155 1.00 93.12 183 TRP A CA 1
ATOM 1445 C C . TRP A 1 183 ? 3.664 -9.542 -11.439 1.00 93.12 183 TRP A C 1
ATOM 1447 O O . TRP A 1 183 ? 2.513 -9.485 -11.860 1.00 93.12 183 TRP A O 1
ATOM 1457 N N . LEU A 1 184 ? 4.399 -8.436 -11.269 1.00 91.44 184 LEU A N 1
ATOM 1458 C CA . LEU A 1 184 ? 3.876 -7.100 -11.573 1.00 91.44 184 LEU A CA 1
ATOM 1459 C C . LEU A 1 184 ? 3.509 -6.946 -13.057 1.00 91.44 184 LEU A C 1
ATOM 1461 O O . LEU A 1 184 ? 2.456 -6.384 -13.360 1.00 91.44 184 LEU A O 1
ATOM 1465 N N . LEU A 1 185 ? 4.345 -7.448 -13.970 1.00 89.50 185 LEU A N 1
ATOM 1466 C CA . LEU A 1 185 ? 4.081 -7.423 -15.415 1.00 89.50 185 LEU A CA 1
ATOM 1467 C C . LEU A 1 185 ? 2.851 -8.266 -15.780 1.00 89.50 185 LEU A C 1
ATOM 1469 O O . LEU A 1 185 ? 1.977 -7.792 -16.506 1.00 89.50 185 LEU A O 1
ATOM 1473 N N . ASP A 1 186 ? 2.744 -9.469 -15.216 1.00 92.06 186 ASP A N 1
ATOM 1474 C CA . ASP A 1 186 ? 1.605 -10.375 -15.400 1.00 92.06 186 ASP A CA 1
ATOM 1475 C C . ASP A 1 186 ? 0.298 -9.756 -14.874 1.00 92.06 186 ASP A C 1
ATOM 1477 O O . ASP A 1 186 ? -0.777 -10.012 -15.412 1.00 92.06 186 ASP A O 1
ATOM 1481 N N . HIS A 1 187 ? 0.387 -8.871 -13.875 1.00 93.25 187 HIS A N 1
ATOM 1482 C CA . HIS A 1 187 ? -0.741 -8.105 -13.331 1.00 93.25 187 HIS A CA 1
ATOM 1483 C C . HIS A 1 187 ? -0.888 -6.718 -13.981 1.00 93.25 187 HIS A C 1
ATOM 1485 O O . HIS A 1 187 ? -1.498 -5.801 -13.426 1.00 93.25 187 HIS A O 1
ATOM 1491 N N . GLY A 1 188 ? -0.354 -6.564 -15.194 1.00 90.25 188 GLY A N 1
ATOM 1492 C CA . GLY A 1 188 ? -0.621 -5.438 -16.077 1.00 90.25 188 GLY A CA 1
ATOM 1493 C C . GLY A 1 188 ? 0.235 -4.202 -15.831 1.00 90.25 188 GLY A C 1
ATOM 1494 O O . GLY A 1 188 ? -0.036 -3.173 -16.454 1.00 90.25 188 GLY A O 1
ATOM 1495 N N . ALA A 1 189 ? 1.251 -4.252 -14.965 1.00 91.12 189 ALA A N 1
ATOM 1496 C CA . ALA A 1 189 ? 2.203 -3.156 -14.831 1.00 91.12 189 ALA A CA 1
ATOM 1497 C C . ALA A 1 189 ? 2.987 -2.969 -16.140 1.00 91.12 189 ALA A C 1
ATOM 1499 O O . ALA A 1 189 ? 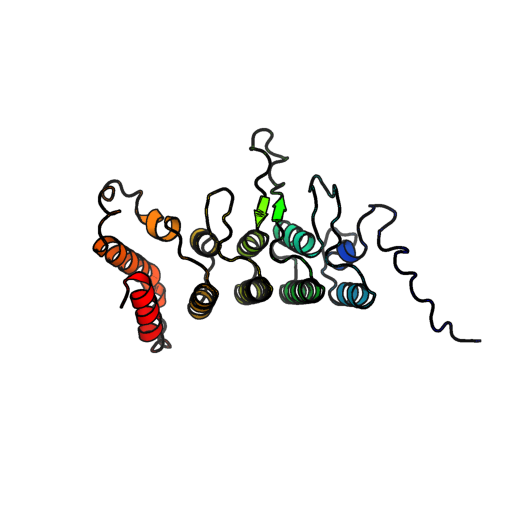3.473 -3.926 -16.736 1.00 91.12 189 ALA A O 1
ATOM 1500 N N . LYS A 1 190 ? 3.115 -1.723 -16.598 1.00 86.38 190 LYS A N 1
ATOM 1501 C CA . LYS A 1 190 ? 3.801 -1.385 -17.847 1.00 86.38 190 LYS A CA 1
ATOM 1502 C C . LYS A 1 190 ? 5.165 -0.775 -17.572 1.00 86.38 190 LYS A C 1
ATOM 1504 O O . LYS A 1 190 ? 5.312 0.115 -16.728 1.00 86.38 190 LYS A O 1
ATOM 1509 N N . ILE A 1 191 ? 6.146 -1.223 -18.348 1.00 81.56 191 ILE A N 1
ATOM 1510 C CA . ILE A 1 191 ? 7.457 -0.584 -18.439 1.00 81.56 191 ILE A CA 1
ATOM 1511 C C . ILE A 1 191 ? 7.249 0.791 -19.082 1.00 81.56 191 ILE A C 1
ATOM 1513 O O . ILE A 1 191 ? 6.612 0.899 -20.132 1.00 81.56 191 ILE A O 1
ATOM 1517 N N . SER A 1 192 ? 7.725 1.850 -18.429 1.00 77.81 192 SER A N 1
ATOM 1518 C CA . SER A 1 192 ? 7.613 3.210 -18.957 1.00 77.81 192 SER A CA 1
ATOM 1519 C C . SER A 1 192 ? 8.795 3.554 -19.858 1.00 77.81 192 SER A C 1
ATOM 1521 O O . SER A 1 192 ? 9.896 3.022 -19.706 1.00 77.81 192 SER A O 1
ATOM 1523 N N . GLU A 1 193 ? 8.596 4.534 -20.740 1.00 71.19 193 GLU A N 1
ATOM 1524 C CA . GLU A 1 193 ? 9.689 5.118 -21.521 1.00 71.19 193 GLU A CA 1
ATOM 1525 C C . GLU A 1 193 ? 10.800 5.651 -20.620 1.00 71.19 193 GLU A C 1
ATOM 1527 O O . GLU A 1 193 ? 11.960 5.456 -20.937 1.00 71.19 193 GLU A O 1
ATOM 1532 N N . SER A 1 194 ? 10.485 6.227 -19.455 1.00 69.38 194 SER A N 1
ATOM 1533 C CA . SER A 1 194 ? 11.495 6.738 -18.518 1.00 69.38 194 SER A CA 1
ATOM 1534 C C . SER A 1 194 ? 12.411 5.661 -17.920 1.00 69.38 194 SER A C 1
ATOM 1536 O O . SER A 1 194 ? 13.513 5.989 -17.481 1.00 69.38 194 SER A O 1
ATOM 1538 N N . MET A 1 195 ? 11.997 4.388 -17.908 1.00 71.88 195 MET A N 1
ATOM 1539 C CA . MET A 1 195 ? 12.849 3.269 -17.478 1.00 71.88 195 MET A CA 1
ATOM 1540 C C . MET A 1 195 ? 13.874 2.890 -18.544 1.00 71.88 195 MET A C 1
ATOM 1542 O O . MET A 1 195 ? 14.999 2.531 -18.216 1.00 71.88 195 MET A O 1
ATOM 1546 N N . VAL A 1 196 ? 13.491 2.996 -19.814 1.00 66.25 196 VAL A N 1
ATOM 1547 C CA . VAL A 1 196 ? 14.378 2.747 -20.958 1.00 66.25 196 VAL A CA 1
ATOM 1548 C C . VAL A 1 196 ? 15.241 3.991 -21.221 1.00 66.25 196 VAL A C 1
ATOM 1550 O O . VAL A 1 196 ? 16.438 3.899 -21.464 1.00 66.25 196 VAL A O 1
ATOM 1553 N N . GLY A 1 197 ? 14.624 5.162 -21.066 1.00 55.81 197 GLY A N 1
ATOM 1554 C CA . GLY A 1 197 ? 15.064 6.507 -21.417 1.00 55.81 197 GLY A CA 1
ATOM 1555 C C . GLY A 1 197 ? 16.175 7.103 -20.555 1.00 55.81 197 GLY A C 1
ATOM 1556 O O . GLY A 1 197 ? 16.887 7.984 -21.008 1.00 55.81 197 GLY A O 1
ATOM 1557 N N . ARG A 1 198 ? 16.398 6.655 -19.313 1.00 50.03 198 ARG A N 1
ATOM 1558 C CA . ARG A 1 198 ? 17.459 7.254 -18.467 1.00 50.03 198 ARG A CA 1
ATOM 1559 C C . ARG A 1 198 ? 18.888 6.887 -18.882 1.00 50.03 198 ARG A C 1
ATOM 1561 O O . ARG A 1 198 ? 19.827 7.448 -18.329 1.00 50.03 198 ARG A O 1
ATOM 1568 N N . SER A 1 199 ? 19.055 6.026 -19.887 1.00 46.94 199 SER A N 1
ATOM 1569 C CA . SER A 1 199 ? 20.325 5.870 -20.609 1.00 46.94 199 SER A CA 1
ATOM 1570 C C . SER A 1 199 ? 20.565 6.960 -21.675 1.00 46.94 199 SER A C 1
ATOM 1572 O O . SER A 1 199 ? 21.632 6.962 -22.275 1.00 46.94 199 SER A O 1
ATOM 1574 N N . TYR A 1 200 ? 19.601 7.859 -21.936 1.00 40.84 200 TYR A N 1
ATOM 1575 C CA . TYR A 1 200 ? 19.559 8.726 -23.129 1.00 40.84 200 TYR A CA 1
ATOM 1576 C C . TYR A 1 200 ? 20.104 10.147 -22.922 1.00 40.84 200 TYR A C 1
ATOM 1578 O O . TYR A 1 200 ? 20.203 10.890 -23.889 1.00 40.84 200 TYR A O 1
ATOM 1586 N N . ASN A 1 201 ? 20.491 10.537 -21.702 1.00 45.78 201 ASN A N 1
ATOM 1587 C CA . ASN A 1 201 ? 21.193 11.814 -21.488 1.00 45.78 201 ASN A CA 1
ATOM 1588 C C . ASN A 1 201 ? 22.700 11.720 -21.789 1.00 45.78 201 ASN A C 1
ATOM 1590 O O . ASN A 1 201 ? 23.450 12.637 -21.458 1.00 45.78 201 ASN A O 1
ATOM 1594 N N . ASP A 1 202 ? 23.147 10.620 -22.396 1.00 47.28 202 ASP A N 1
ATOM 1595 C CA . ASP A 1 202 ? 24.432 10.579 -23.079 1.00 47.28 202 ASP A CA 1
ATOM 1596 C C . ASP A 1 202 ? 24.253 11.317 -24.422 1.00 47.28 202 ASP A C 1
ATOM 1598 O O . ASP A 1 202 ? 23.444 10.865 -25.242 1.00 47.28 202 ASP A O 1
ATOM 1602 N N . PRO A 1 203 ? 24.924 12.461 -24.662 1.00 48.91 203 PRO A N 1
ATOM 1603 C CA . PRO A 1 203 ? 24.679 13.344 -25.813 1.00 48.91 203 PRO A CA 1
ATOM 1604 C C . PRO A 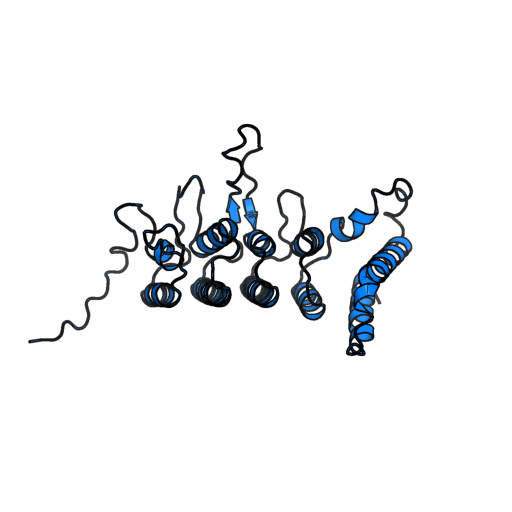1 203 ? 24.912 12.718 -27.208 1.00 48.91 203 PRO A C 1
ATOM 1606 O O . PRO A 1 203 ? 24.869 13.424 -28.210 1.00 48.91 203 PRO A O 1
ATOM 1609 N N . GLY A 1 204 ? 25.134 11.403 -27.308 1.00 52.97 204 GLY A N 1
ATOM 1610 C CA . GLY A 1 204 ? 25.275 10.656 -28.561 1.00 52.97 204 GLY A CA 1
ATOM 1611 C C . GLY A 1 204 ? 24.032 9.898 -29.059 1.00 52.97 204 GLY A C 1
ATOM 1612 O O . GLY A 1 204 ? 24.115 9.287 -30.120 1.00 52.97 204 GLY A O 1
ATOM 1613 N N . CYS A 1 205 ? 22.899 9.882 -28.340 1.00 44.38 205 CYS A N 1
ATOM 1614 C CA . CYS A 1 205 ? 21.793 8.936 -28.619 1.00 44.38 205 CYS A CA 1
ATOM 1615 C C . CYS A 1 205 ? 20.488 9.536 -29.195 1.00 44.38 205 CYS A C 1
ATOM 1617 O O . CYS A 1 205 ? 19.494 8.819 -29.320 1.00 44.38 205 CYS A O 1
ATOM 1619 N N . GLU A 1 206 ? 20.451 10.815 -29.589 1.00 46.03 206 GLU A N 1
ATOM 1620 C CA . GLU A 1 206 ? 19.208 11.514 -29.990 1.00 46.03 206 GLU A CA 1
ATOM 1621 C C . GLU A 1 206 ? 18.472 10.920 -31.214 1.00 46.03 206 GLU A C 1
ATOM 1623 O O . GLU A 1 206 ? 17.312 11.248 -31.451 1.00 46.03 206 GLU A O 1
ATOM 1628 N N . HIS A 1 207 ? 19.085 10.021 -31.991 1.00 49.44 207 HIS A N 1
ATOM 1629 C CA . HIS A 1 207 ? 18.459 9.407 -33.177 1.00 49.44 207 HIS A CA 1
ATOM 1630 C C . HIS A 1 207 ? 17.794 8.038 -32.906 1.00 49.44 207 HIS A C 1
ATOM 1632 O O . HIS A 1 207 ? 17.140 7.480 -33.785 1.00 49.44 207 HIS A O 1
ATOM 1638 N N . ALA A 1 208 ? 17.907 7.496 -31.688 1.00 48.41 208 ALA A N 1
ATOM 1639 C CA . ALA A 1 208 ? 17.557 6.105 -31.372 1.00 48.41 208 ALA A CA 1
ATOM 1640 C C . ALA A 1 208 ? 16.060 5.826 -31.108 1.00 48.41 208 ALA A C 1
ATOM 1642 O O . ALA A 1 208 ? 15.660 4.668 -30.988 1.00 48.41 208 ALA A O 1
ATOM 1643 N N . LEU A 1 209 ? 15.206 6.853 -31.021 1.00 42.47 209 LEU A N 1
ATOM 1644 C CA . LEU A 1 209 ? 13.786 6.688 -30.657 1.00 42.47 209 LEU A CA 1
ATOM 1645 C C . LEU A 1 209 ? 12.948 5.941 -31.712 1.00 42.47 209 LEU A C 1
ATOM 1647 O O . LEU A 1 209 ? 11.879 5.426 -31.381 1.00 42.47 209 LEU A O 1
ATOM 1651 N N . GLN A 1 210 ? 13.421 5.862 -32.959 1.00 50.72 210 GLN A N 1
ATOM 1652 C CA . GLN A 1 210 ? 12.687 5.251 -34.074 1.00 50.72 210 GLN A CA 1
ATOM 1653 C C . GLN A 1 210 ? 13.197 3.856 -34.471 1.00 50.72 210 GLN A C 1
ATOM 1655 O O . GLN A 1 210 ? 12.556 3.203 -35.291 1.00 50.72 210 GLN A O 1
ATOM 1660 N N . ASP A 1 211 ? 14.292 3.369 -33.872 1.00 50.28 211 ASP A N 1
ATOM 1661 C CA . ASP A 1 211 ? 14.908 2.088 -34.236 1.00 50.28 211 ASP A CA 1
ATOM 1662 C C . ASP A 1 211 ? 14.651 0.988 -33.176 1.00 50.28 211 ASP A C 1
ATOM 1664 O O . ASP A 1 211 ? 15.173 1.056 -32.053 1.00 50.28 211 ASP A O 1
ATOM 1668 N N . PRO A 1 212 ? 13.884 -0.072 -33.506 1.00 50.91 212 PRO A N 1
ATOM 1669 C CA . PRO A 1 212 ? 13.699 -1.248 -32.652 1.00 50.91 212 PRO A CA 1
ATOM 1670 C C . PRO A 1 212 ? 15.009 -1.919 -32.200 1.00 50.91 212 PRO A C 1
ATOM 1672 O O . PRO A 1 212 ? 15.048 -2.511 -31.117 1.00 50.91 212 PRO A O 1
ATOM 1675 N N . ALA A 1 213 ? 16.094 -1.814 -32.975 1.00 46.09 213 ALA A N 1
ATOM 1676 C CA . ALA A 1 213 ? 17.395 -2.385 -32.632 1.00 46.09 213 ALA A CA 1
ATOM 1677 C C . ALA A 1 213 ? 18.060 -1.673 -31.438 1.00 46.09 213 ALA A C 1
ATOM 1679 O O . ALA A 1 213 ? 18.718 -2.325 -30.623 1.00 46.09 213 ALA A O 1
ATOM 1680 N N . CYS A 1 214 ? 17.817 -0.370 -31.252 1.00 44.44 214 CYS A N 1
ATOM 1681 C CA . CYS A 1 214 ? 18.339 0.385 -30.108 1.00 44.44 214 CYS A CA 1
ATOM 1682 C C . CYS A 1 214 ? 17.677 -0.027 -28.783 1.00 44.44 214 CYS A C 1
ATOM 1684 O O . CYS A 1 214 ? 18.359 -0.159 -27.766 1.00 44.44 214 CYS A O 1
ATOM 1686 N N . LYS A 1 215 ? 16.372 -0.347 -28.780 1.00 48.06 215 LYS A N 1
ATOM 1687 C CA . LYS A 1 215 ? 15.688 -0.903 -27.590 1.00 48.06 215 LYS A CA 1
ATOM 1688 C C . LYS A 1 215 ? 16.332 -2.211 -27.114 1.00 48.06 215 LYS A C 1
ATOM 1690 O O . LYS A 1 215 ? 16.449 -2.438 -25.910 1.00 48.06 215 LYS A O 1
ATOM 1695 N N . LYS A 1 216 ? 16.791 -3.041 -28.057 1.00 45.50 216 LYS A N 1
ATOM 1696 C CA . LYS A 1 216 ? 17.485 -4.310 -27.791 1.00 45.50 216 LYS A CA 1
ATOM 1697 C C . LYS A 1 216 ? 18.879 -4.086 -27.194 1.00 45.50 216 LYS A C 1
ATOM 1699 O O . LYS A 1 216 ? 19.243 -4.771 -26.243 1.00 45.50 216 LYS A O 1
ATOM 1704 N N . LEU A 1 217 ? 19.624 -3.094 -27.685 1.00 42.69 217 LEU A N 1
ATOM 1705 C CA . LEU A 1 217 ? 20.962 -2.756 -27.183 1.00 42.69 217 LEU A CA 1
ATOM 1706 C C . LEU A 1 217 ? 20.937 -2.240 -25.730 1.00 42.69 217 LEU A C 1
ATOM 1708 O O . LEU A 1 217 ? 21.763 -2.644 -24.918 1.00 42.69 217 LEU A O 1
ATOM 1712 N N . HIS A 1 218 ? 19.952 -1.413 -25.366 1.00 50.38 218 HIS A N 1
ATOM 1713 C CA . HIS A 1 218 ? 19.831 -0.870 -24.005 1.00 50.38 218 HIS A CA 1
ATOM 1714 C C . HIS A 1 218 ? 19.282 -1.877 -22.985 1.00 50.38 218 HIS A C 1
ATOM 1716 O O . HIS A 1 218 ? 19.661 -1.824 -21.816 1.00 50.38 218 HIS A O 1
ATOM 1722 N N . TYR A 1 219 ? 18.455 -2.841 -23.409 1.00 50.53 219 TYR A N 1
ATOM 1723 C CA . TYR A 1 219 ? 18.141 -4.018 -22.591 1.00 50.53 219 TYR A CA 1
ATOM 1724 C C . TYR A 1 219 ? 19.402 -4.851 -22.308 1.00 50.53 219 TYR A C 1
ATOM 1726 O O . TYR A 1 219 ? 19.612 -5.292 -21.180 1.00 50.53 219 TYR A O 1
ATOM 1734 N N . CYS A 1 220 ? 20.279 -5.013 -23.302 1.00 44.38 220 CYS A N 1
ATOM 1735 C CA . CYS A 1 220 ? 21.568 -5.678 -23.120 1.00 44.38 220 CYS A CA 1
ATOM 1736 C C . CYS A 1 220 ? 22.516 -4.892 -22.198 1.00 44.38 220 CYS A C 1
ATOM 1738 O O . CYS A 1 220 ? 23.209 -5.510 -21.396 1.00 44.38 220 CYS A O 1
ATOM 1740 N N . ASP A 1 221 ? 22.515 -3.556 -22.238 1.00 46.22 221 ASP A N 1
ATOM 1741 C CA . ASP A 1 221 ? 23.317 -2.730 -21.320 1.00 46.22 221 ASP A CA 1
ATOM 1742 C C . ASP A 1 221 ? 22.748 -2.744 -19.886 1.00 46.22 221 ASP A C 1
ATOM 1744 O O . ASP A 1 221 ? 23.489 -2.847 -18.910 1.00 46.22 221 ASP A O 1
ATOM 1748 N N . TRP A 1 222 ? 21.417 -2.767 -19.736 1.00 54.16 222 TRP A N 1
ATOM 1749 C CA . TRP A 1 222 ? 20.745 -3.068 -18.464 1.00 54.16 222 TRP A CA 1
ATOM 1750 C C . TRP A 1 222 ? 21.135 -4.453 -17.929 1.00 54.16 222 TRP A C 1
ATOM 1752 O O . TRP A 1 222 ? 21.454 -4.589 -16.745 1.00 54.16 222 TRP A O 1
ATOM 1762 N N . ARG A 1 223 ? 21.154 -5.470 -18.796 1.00 48.59 223 ARG A N 1
ATOM 1763 C CA . ARG A 1 223 ? 21.586 -6.836 -18.474 1.00 48.59 223 ARG A CA 1
ATOM 1764 C C . ARG A 1 223 ? 23.055 -6.862 -18.043 1.00 48.59 223 ARG A C 1
ATOM 1766 O O . ARG A 1 223 ? 23.376 -7.500 -17.049 1.00 48.59 223 ARG A O 1
ATOM 1773 N N . ALA A 1 224 ? 23.923 -6.110 -18.719 1.00 47.56 224 ALA A N 1
ATOM 1774 C CA . ALA A 1 224 ? 25.349 -6.015 -18.414 1.00 47.56 224 ALA A CA 1
ATOM 1775 C C . ALA A 1 224 ? 25.634 -5.272 -17.094 1.00 47.56 224 ALA A C 1
ATOM 1777 O O . ALA A 1 224 ? 26.434 -5.738 -16.284 1.00 47.56 224 ALA A O 1
ATOM 1778 N N . ARG A 1 225 ? 24.946 -4.156 -16.812 1.00 47.19 225 ARG A N 1
ATOM 1779 C CA . ARG A 1 225 ? 25.092 -3.412 -15.541 1.00 47.19 225 ARG A CA 1
ATOM 1780 C C . ARG A 1 225 ? 24.583 -4.198 -14.336 1.00 47.19 225 ARG A C 1
ATOM 1782 O O . ARG A 1 225 ? 25.100 -4.038 -13.234 1.00 47.19 225 ARG A O 1
ATOM 1789 N N . ASN A 1 226 ? 23.615 -5.082 -14.557 1.00 47.59 226 ASN A N 1
ATOM 1790 C CA . ASN A 1 226 ? 23.101 -6.001 -13.548 1.00 47.59 226 ASN A CA 1
ATOM 1791 C C . ASN A 1 226 ? 23.763 -7.392 -13.600 1.00 47.59 226 ASN A C 1
ATOM 1793 O O . ASN A 1 226 ? 23.370 -8.276 -12.845 1.00 47.59 226 ASN A O 1
ATOM 1797 N N . ALA A 1 227 ? 24.821 -7.590 -14.399 1.00 43.78 227 ALA A N 1
ATOM 1798 C CA . ALA A 1 227 ? 25.563 -8.855 -14.487 1.00 43.78 227 ALA A CA 1
ATOM 1799 C C . ALA A 1 227 ? 26.289 -9.232 -13.178 1.00 43.78 227 ALA A C 1
ATOM 1801 O O . ALA A 1 227 ? 26.685 -10.379 -12.981 1.00 43.78 227 ALA A O 1
ATOM 1802 N N . ALA A 1 228 ? 26.403 -8.305 -12.218 1.00 42.78 228 ALA A N 1
ATOM 1803 C CA . ALA A 1 228 ? 26.784 -8.636 -10.842 1.00 42.78 228 ALA A CA 1
ATOM 1804 C C . ALA A 1 228 ? 25.826 -9.661 -10.190 1.00 42.78 228 ALA A C 1
ATOM 1806 O O . ALA A 1 228 ? 26.223 -10.359 -9.259 1.00 42.78 228 ALA A O 1
ATOM 1807 N N . TRP A 1 229 ? 24.594 -9.787 -10.696 1.00 43.81 229 TRP A N 1
ATOM 1808 C CA . TRP A 1 229 ? 23.589 -10.751 -10.247 1.00 43.81 229 TRP A CA 1
ATOM 1809 C C . TRP A 1 229 ? 23.786 -12.160 -10.840 1.00 43.81 229 TRP A C 1
ATOM 1811 O O . TRP A 1 229 ? 23.332 -13.131 -10.242 1.00 43.81 229 TRP A O 1
ATOM 1821 N N . GLU A 1 230 ? 24.530 -12.307 -11.945 1.00 38.25 230 GLU A N 1
ATOM 1822 C CA . GLU A 1 230 ? 24.786 -13.592 -12.628 1.00 38.25 230 GLU A CA 1
ATOM 1823 C C . GLU A 1 230 ? 25.826 -14.481 -11.919 1.00 38.25 230 GLU A C 1
ATOM 1825 O O . GLU A 1 230 ? 25.966 -15.657 -12.244 1.00 38.25 230 GLU A O 1
ATOM 1830 N N . ARG A 1 231 ? 26.542 -13.971 -10.907 1.00 47.12 231 ARG A N 1
ATOM 1831 C CA . ARG A 1 231 ? 27.523 -14.773 -10.147 1.00 47.12 231 ARG A CA 1
ATOM 1832 C C . ARG A 1 231 ? 26.890 -15.725 -9.124 1.00 47.12 231 ARG A C 1
ATOM 1834 O O . ARG A 1 231 ? 27.625 -16.390 -8.398 1.00 47.12 231 ARG A O 1
ATOM 1841 N N . ASN A 1 232 ? 25.559 -15.784 -9.034 1.00 41.69 232 ASN A N 1
ATOM 1842 C CA . ASN A 1 232 ? 24.851 -16.661 -8.105 1.00 41.69 232 ASN A CA 1
ATOM 1843 C C . ASN A 1 232 ? 24.416 -17.973 -8.809 1.00 41.69 232 ASN A C 1
ATOM 1845 O O . ASN A 1 232 ? 23.587 -17.926 -9.717 1.00 41.69 232 ASN A O 1
ATOM 1849 N N . PRO A 1 233 ? 24.954 -19.148 -8.426 1.00 40.31 233 PRO A N 1
ATOM 1850 C CA . PRO A 1 233 ? 24.844 -20.380 -9.215 1.00 40.31 233 PRO A CA 1
ATOM 1851 C C . PRO A 1 233 ? 23.475 -21.090 -9.219 1.00 40.31 233 PRO A C 1
ATOM 1853 O O . PRO A 1 233 ? 23.337 -22.124 -9.867 1.00 40.31 233 PRO A O 1
ATOM 1856 N N . SER A 1 234 ? 22.435 -20.581 -8.553 1.00 40.00 234 SER A N 1
ATOM 1857 C CA . SER A 1 234 ? 21.129 -21.265 -8.457 1.00 40.00 234 SER A CA 1
ATOM 1858 C C . SER A 1 234 ? 20.191 -21.072 -9.670 1.00 40.00 234 SER A C 1
ATOM 1860 O O . SER A 1 234 ? 18.994 -21.333 -9.572 1.00 40.00 234 SER A O 1
ATOM 1862 N N . TRP A 1 235 ? 20.678 -20.566 -10.811 1.00 51.78 235 TRP A N 1
ATOM 1863 C CA . TRP A 1 235 ? 19.864 -19.766 -11.747 1.00 51.78 235 TRP A CA 1
ATOM 1864 C C . TRP A 1 235 ? 19.607 -20.357 -13.155 1.00 51.78 235 TRP A C 1
ATOM 1866 O O . TRP A 1 235 ? 19.418 -19.614 -14.116 1.00 51.78 235 TRP A O 1
ATOM 1876 N N . SER A 1 236 ? 19.442 -21.677 -13.312 1.00 43.69 236 SER A N 1
ATOM 1877 C CA . SER A 1 236 ? 18.931 -22.268 -14.578 1.00 43.69 236 SER A CA 1
ATOM 1878 C C . SER A 1 236 ? 17.530 -21.762 -14.988 1.00 43.69 236 SER A C 1
ATOM 1880 O O . SER A 1 236 ? 17.156 -21.834 -16.157 1.00 43.69 236 SER A O 1
ATOM 1882 N N . TYR A 1 237 ? 16.781 -21.172 -14.052 1.00 40.53 237 TYR A N 1
ATOM 1883 C CA . TYR A 1 237 ? 15.478 -20.529 -14.270 1.00 40.53 237 TYR A CA 1
ATOM 1884 C C . TYR A 1 237 ? 15.552 -19.211 -15.080 1.00 40.53 237 TYR A C 1
ATOM 1886 O O . TYR A 1 237 ? 14.549 -18.764 -15.644 1.00 40.53 237 TYR A O 1
ATOM 1894 N N . TRP A 1 238 ? 16.736 -18.591 -15.186 1.00 44.59 238 TRP A N 1
ATOM 1895 C CA . TRP A 1 238 ? 16.906 -17.247 -15.755 1.00 44.59 238 TRP A CA 1
ATOM 1896 C C . TRP A 1 238 ? 16.804 -17.157 -17.271 1.00 44.59 238 TRP A C 1
ATOM 1898 O O . TRP A 1 238 ? 16.247 -16.187 -17.782 1.00 44.59 238 TRP A O 1
ATOM 1908 N N . SER A 1 239 ? 17.249 -18.179 -18.001 1.00 47.59 239 SER A N 1
ATOM 1909 C CA . SER A 1 239 ? 17.101 -18.231 -19.463 1.00 47.59 239 SER A CA 1
ATOM 1910 C C . SER A 1 239 ? 15.630 -18.169 -19.889 1.00 47.59 239 SER A C 1
ATOM 1912 O O . SER A 1 239 ? 15.285 -17.561 -20.902 1.00 47.59 239 SER A O 1
ATOM 1914 N N . THR A 1 240 ? 14.741 -18.734 -19.068 1.00 48.78 240 THR A N 1
ATOM 1915 C CA . THR A 1 240 ? 13.303 -18.790 -19.341 1.00 48.78 240 THR A CA 1
ATOM 1916 C C . THR A 1 240 ? 12.612 -17.459 -19.040 1.00 48.78 240 THR A C 1
ATOM 1918 O O . THR A 1 240 ? 11.763 -17.031 -19.820 1.00 48.78 240 THR A O 1
ATOM 1921 N N . ALA A 1 241 ? 12.971 -16.784 -17.944 1.00 45.72 241 ALA A N 1
ATOM 1922 C CA . ALA A 1 241 ? 12.423 -15.474 -17.582 1.00 45.72 241 ALA A CA 1
ATOM 1923 C C . ALA A 1 241 ? 12.897 -14.364 -18.534 1.00 45.72 241 ALA A C 1
ATOM 1925 O O . ALA A 1 241 ? 12.081 -13.580 -19.020 1.00 45.72 241 ALA A O 1
ATOM 1926 N N . VAL A 1 242 ? 14.192 -14.353 -18.870 1.00 53.28 242 VAL A N 1
ATOM 1927 C CA . VAL A 1 242 ? 14.777 -13.444 -19.869 1.00 53.28 242 VAL A CA 1
ATOM 1928 C C . VAL A 1 242 ? 14.132 -13.675 -21.232 1.00 53.28 242 VAL A C 1
ATOM 1930 O O . VAL A 1 242 ? 13.637 -12.728 -21.829 1.00 53.28 242 VAL A O 1
ATOM 1933 N N . GLY A 1 243 ? 13.985 -14.930 -21.668 1.00 57.19 243 GLY A N 1
ATOM 1934 C CA . GLY A 1 243 ? 13.300 -15.244 -22.924 1.00 57.19 243 GLY A CA 1
ATOM 1935 C C . GLY A 1 243 ? 11.802 -14.896 -22.944 1.00 57.19 243 GLY A C 1
ATOM 1936 O O . GLY A 1 243 ? 11.215 -14.782 -24.020 1.00 57.19 243 GLY A O 1
ATOM 1937 N N . ARG A 1 244 ? 11.137 -14.738 -21.789 1.00 53.97 244 ARG A N 1
ATOM 1938 C CA . ARG A 1 244 ? 9.759 -14.208 -21.710 1.00 53.97 244 ARG A CA 1
ATOM 1939 C C . ARG A 1 244 ? 9.742 -12.685 -21.801 1.00 53.97 244 ARG A C 1
ATOM 1941 O O . ARG A 1 244 ? 8.937 -12.148 -22.551 1.00 53.97 244 ARG A O 1
ATOM 1948 N N . LEU A 1 245 ? 10.642 -12.011 -21.089 1.00 52.59 245 LEU A N 1
ATOM 1949 C CA . LEU A 1 245 ? 10.810 -10.556 -21.145 1.00 52.59 245 LEU A CA 1
ATOM 1950 C C . LEU A 1 245 ? 11.229 -10.080 -22.540 1.00 52.59 245 LEU A C 1
ATOM 1952 O O . LEU A 1 245 ? 10.665 -9.113 -23.039 1.00 52.59 245 LEU A O 1
ATOM 1956 N N . GLU A 1 246 ? 12.149 -10.785 -23.196 1.00 55.66 246 GLU A N 1
ATOM 1957 C CA . GLU A 1 246 ? 12.572 -10.502 -24.571 1.00 55.66 246 GLU A CA 1
ATOM 1958 C C . GLU A 1 246 ? 11.413 -10.666 -25.556 1.00 55.66 246 GLU A C 1
ATOM 1960 O O . GLU A 1 246 ? 11.163 -9.754 -26.336 1.00 55.66 246 GLU A O 1
ATOM 1965 N N . ARG A 1 247 ? 10.637 -11.757 -25.466 1.00 59.06 247 ARG A N 1
ATOM 1966 C CA . ARG A 1 247 ? 9.423 -11.937 -26.287 1.00 59.06 247 ARG A CA 1
ATOM 1967 C C . ARG A 1 247 ? 8.360 -10.873 -26.025 1.00 59.06 247 ARG A C 1
ATOM 1969 O O . ARG A 1 247 ? 7.652 -10.467 -26.939 1.00 59.06 247 ARG A O 1
ATOM 1976 N N . TRP A 1 248 ? 8.236 -10.413 -24.783 1.00 56.25 248 TRP A N 1
ATOM 1977 C CA . TRP A 1 248 ? 7.280 -9.368 -24.425 1.00 56.25 248 TRP A CA 1
ATOM 1978 C C . TRP A 1 248 ? 7.710 -7.988 -24.944 1.00 56.25 248 TRP A C 1
ATOM 1980 O O . TRP A 1 248 ? 6.879 -7.216 -25.412 1.00 56.25 248 TRP A O 1
ATOM 1990 N N . LEU A 1 249 ? 9.009 -7.681 -24.892 1.00 50.66 249 LEU A N 1
ATOM 1991 C CA . LEU A 1 249 ? 9.574 -6.395 -25.314 1.00 50.66 249 LEU A CA 1
ATOM 1992 C C . LEU A 1 249 ? 9.790 -6.281 -26.826 1.00 50.66 249 LEU A C 1
ATOM 1994 O O . LEU A 1 249 ? 9.702 -5.178 -27.366 1.00 50.66 249 LEU A O 1
ATOM 1998 N N . LEU A 1 250 ? 10.110 -7.387 -27.496 1.00 53.09 250 LEU A N 1
ATOM 1999 C CA . LEU A 1 250 ? 10.521 -7.407 -28.902 1.00 53.09 250 LEU A CA 1
ATOM 2000 C C . LEU A 1 250 ? 9.452 -8.001 -29.831 1.00 53.09 250 LEU A C 1
ATOM 2002 O O . LEU A 1 250 ? 9.616 -7.937 -31.046 1.00 53.09 250 LEU A O 1
ATOM 2006 N N . GLY A 1 251 ? 8.355 -8.520 -29.272 1.00 51.09 251 GLY A N 1
ATOM 2007 C CA . GLY A 1 251 ? 7.414 -9.364 -30.005 1.00 51.09 251 GLY A CA 1
ATOM 2008 C C . GLY A 1 251 ? 7.943 -10.797 -30.179 1.00 51.09 251 GLY A C 1
ATOM 2009 O O . GLY A 1 251 ? 9.076 -11.085 -29.780 1.00 51.09 251 GLY A O 1
ATOM 2010 N N . PRO A 1 252 ? 7.106 -11.718 -30.698 1.00 51.31 252 PRO A N 1
ATOM 2011 C CA . PRO A 1 252 ? 7.531 -13.076 -31.036 1.00 51.31 252 PRO A CA 1
ATOM 2012 C C . PRO A 1 252 ? 8.636 -13.107 -32.097 1.00 51.31 252 PRO A C 1
ATOM 2014 O O . PRO A 1 252 ? 8.634 -12.232 -32.993 1.00 51.31 252 PRO A O 1
#